Protein AF-A0A6C1NMK2-F1 (afdb_monomer)

Radius of gyration: 29.98 Å; Cα contacts (8 Å, |Δi|>4): 115; chains: 1; bounding box: 72×44×102 Å

Secondary structure (DSSP, 8-state):
---------HHHHHHHHTS------PPPPPPPPPP------SS-HHHHHHHHHHHHHHHHHHHHHHHHHHHT-HHHHHHHHHHHHHHHTTSTTHHHHHHHHHHHHHSTT-TT--HHHHHHHHHHHHHH-TTSHHHHHHHHHHHHHHHHHHHHHHHHHHHHHHHHHHHHHHHHHHHHHHTS------

Sequence (186 aa):
MRHFPAAPVLPLLVALLLSGCARTSSPPEAPTPAPTAAEQAEGEDGATRDAAVRSETEALLRQDALDFLDAGDLEAAAESWEAFLAFRGMEPGAEEALWWLAVLHILPDSPIQAPDEGQARLAALAERFPETMEGQQARLIILLMTELEESRRAAQDQAERLEELARTMEELRRIDLNRRPGGGRP

Mean predicted aligned error: 11.05 Å

Solvent-accessible surface area (backbone atoms only — not comparable to full-atom values): 10974 Å² total; per-residue (Å²): 136,83,85,74,81,80,73,84,62,68,69,62,60,63,58,62,72,71,72,72,83,79,80,82,80,78,80,88,78,82,86,78,91,75,80,92,79,88,87,86,87,89,77,63,76,59,65,54,50,55,51,51,54,49,54,52,52,52,52,48,35,52,49,54,18,50,53,24,52,75,72,64,38,61,64,62,16,44,54,28,33,50,51,40,38,70,71,64,40,90,45,95,74,32,57,61,40,42,46,52,46,16,49,51,13,54,38,82,92,38,95,67,50,36,52,69,58,12,50,51,36,28,51,51,35,28,69,77,38,52,88,42,71,57,12,46,50,27,48,52,51,53,50,53,52,51,52,50,51,52,51,49,52,54,51,50,55,50,51,53,51,51,51,51,51,52,52,53,52,51,52,51,50,51,51,56,59,68,67,56,69,76,77,76,79,128

pLDDT: mean 85.61, std 17.77, range [43.38, 98.56]

Nearest PDB structures (foldseek):
  2yhc-assembly1_A  TM=7.822E-01  e=2.115E-01  Escherichia coli BL21(DE3)
  8dti-assembly1_B  TM=5.746E-01  e=2.658E-01  Arabidopsis thaliana
  8c6j-assembly1_S  TM=3.997E-01  e=8.342E-01  Homo sapiens
  8amz-assembly1_P  TM=4.092E-01  e=7.878E-01  Spinacia oleracea
  9hcj-assembly1_P0  TM=5.336E-01  e=8.214E+00  Dictyostelium discoideum

Structure (mmCIF, N/CA/C/O backbone):
data_AF-A0A6C1NMK2-F1
#
_entry.id   AF-A0A6C1NMK2-F1
#
loop_
_atom_site.group_PDB
_atom_site.id
_atom_site.type_symbol
_atom_site.label_atom_id
_atom_site.label_alt_id
_atom_site.label_comp_id
_atom_site.label_asym_id
_atom_site.label_entity_id
_atom_site.label_seq_id
_atom_site.pdbx_PDB_ins_code
_atom_site.Cartn_x
_atom_site.Cartn_y
_atom_site.Cartn_z
_atom_site.occupancy
_atom_site.B_iso_or_equiv
_atom_site.auth_seq_id
_atom_site.auth_comp_id
_atom_site.auth_asym_id
_atom_site.auth_atom_id
_atom_site.pdbx_PDB_model_num
ATOM 1 N N . MET A 1 1 ? -25.296 -14.897 16.816 1.00 43.38 1 MET A N 1
ATOM 2 C CA . MET A 1 1 ? -24.505 -14.477 15.642 1.00 43.38 1 MET A CA 1
ATOM 3 C C . MET A 1 1 ? -25.385 -13.584 14.785 1.00 43.38 1 MET A C 1
ATOM 5 O O . MET A 1 1 ? -26.338 -14.073 14.197 1.00 43.38 1 MET A O 1
ATOM 9 N N . ARG A 1 2 ? -25.176 -12.264 14.843 1.00 47.38 2 ARG A N 1
ATOM 10 C CA . ARG A 1 2 ? -25.923 -11.295 14.031 1.00 47.38 2 ARG A CA 1
ATOM 11 C C . ARG A 1 2 ? -25.102 -11.040 12.769 1.00 47.38 2 ARG A C 1
ATOM 13 O O . ARG A 1 2 ? -24.023 -10.469 12.868 1.00 47.38 2 ARG A O 1
ATOM 20 N N . HIS A 1 3 ? -25.582 -11.512 11.621 1.00 46.78 3 HIS A N 1
ATOM 21 C CA . HIS A 1 3 ? -25.036 -11.125 10.325 1.00 46.78 3 HIS A CA 1
ATOM 22 C C . HIS A 1 3 ? -25.383 -9.657 10.080 1.00 46.78 3 HIS A C 1
ATOM 24 O O . HIS A 1 3 ? -26.552 -9.317 9.909 1.00 46.78 3 HIS A O 1
ATOM 30 N N . PHE A 1 4 ? -24.375 -8.789 10.101 1.00 46.97 4 PHE A N 1
ATOM 31 C CA . PHE A 1 4 ? -24.506 -7.454 9.536 1.00 46.97 4 PHE A CA 1
ATOM 32 C C . PHE A 1 4 ? -24.410 -7.584 8.012 1.00 46.97 4 PHE A C 1
ATOM 34 O O . PHE A 1 4 ? -23.428 -8.150 7.528 1.00 46.97 4 PHE A O 1
ATOM 41 N N . PRO A 1 5 ? -25.410 -7.121 7.243 1.00 58.09 5 PRO A N 1
ATOM 42 C CA . PRO A 1 5 ? -25.284 -7.063 5.797 1.00 58.09 5 PRO A CA 1
ATOM 43 C C . PRO A 1 5 ? -24.184 -6.052 5.459 1.00 58.09 5 PRO A C 1
ATOM 45 O O . PRO A 1 5 ? -24.296 -4.873 5.795 1.00 58.09 5 PRO A O 1
ATOM 48 N N . ALA A 1 6 ? -23.107 -6.529 4.834 1.00 50.31 6 ALA A N 1
ATOM 49 C CA . ALA A 1 6 ? -22.071 -5.679 4.270 1.00 50.31 6 ALA A CA 1
ATOM 50 C C . ALA A 1 6 ? -22.730 -4.740 3.252 1.00 50.31 6 ALA A C 1
ATOM 52 O O . ALA A 1 6 ? -23.255 -5.179 2.228 1.00 50.31 6 ALA A O 1
ATOM 53 N N . ALA A 1 7 ? -22.779 -3.450 3.577 1.00 51.41 7 ALA A N 1
ATOM 54 C CA . ALA A 1 7 ? -23.303 -2.440 2.676 1.00 51.41 7 ALA A CA 1
ATOM 55 C C . ALA A 1 7 ? -22.421 -2.382 1.411 1.00 51.41 7 ALA A C 1
ATOM 57 O O . ALA A 1 7 ? -21.192 -2.390 1.532 1.00 51.41 7 ALA A O 1
ATOM 58 N N . PRO A 1 8 ? -23.005 -2.300 0.203 1.00 51.72 8 PRO A N 1
ATOM 59 C CA . PRO A 1 8 ? -22.262 -2.211 -1.049 1.00 51.72 8 PRO A CA 1
ATOM 60 C C . PRO A 1 8 ? -21.713 -0.787 -1.230 1.00 51.72 8 PRO A C 1
ATOM 62 O O . PRO A 1 8 ? -22.184 -0.027 -2.069 1.00 51.72 8 PRO A O 1
ATOM 65 N N . VAL A 1 9 ? -20.733 -0.399 -0.413 1.00 54.75 9 VAL A N 1
ATOM 66 C CA . VAL A 1 9 ? -20.031 0.892 -0.547 1.00 54.75 9 VAL A CA 1
ATOM 67 C C . VAL A 1 9 ? -18.938 0.804 -1.624 1.00 54.75 9 VAL A C 1
ATOM 69 O O . VAL A 1 9 ? -18.635 1.787 -2.293 1.00 54.75 9 VAL A O 1
ATOM 72 N N . LEU A 1 10 ? -18.416 -0.400 -1.873 1.00 51.75 10 LEU A N 1
ATOM 73 C CA . LEU A 1 10 ? -17.308 -0.647 -2.798 1.00 51.75 10 LEU A CA 1
ATOM 74 C C . LEU A 1 10 ? -17.571 -0.307 -4.288 1.00 51.75 10 LEU A C 1
ATOM 76 O O . LEU A 1 10 ? -16.678 0.266 -4.910 1.00 51.75 10 LEU A O 1
ATOM 80 N N . PRO A 1 11 ? -18.749 -0.575 -4.897 1.00 59.78 11 PRO A N 1
ATOM 81 C CA . PRO A 1 11 ? -18.938 -0.311 -6.328 1.00 59.78 11 PRO A CA 1
ATOM 82 C C . PRO A 1 11 ? -19.081 1.182 -6.673 1.00 59.78 11 PRO A C 1
ATOM 84 O O . PRO A 1 11 ? -18.881 1.558 -7.826 1.00 59.78 11 PRO A O 1
ATOM 87 N N . LEU A 1 12 ? -19.396 2.050 -5.702 1.00 57.75 12 LEU A N 1
ATOM 88 C CA . LEU A 1 12 ? -19.574 3.487 -5.956 1.00 57.75 12 LEU A CA 1
ATOM 89 C C . LEU A 1 12 ? -18.230 4.218 -6.138 1.00 57.75 12 LEU A C 1
ATOM 91 O O . LEU A 1 12 ? -18.141 5.178 -6.901 1.00 57.75 12 LEU A O 1
ATOM 95 N N . LEU A 1 13 ? -17.180 3.740 -5.465 1.00 59.69 13 LEU A N 1
ATOM 96 C CA . LEU A 1 13 ? -15.844 4.341 -5.492 1.00 59.69 13 LEU A CA 1
ATOM 97 C C . LEU A 1 13 ? -15.115 4.041 -6.816 1.00 59.69 13 LEU A C 1
ATOM 99 O O . LEU A 1 13 ? -14.452 4.916 -7.368 1.00 59.69 13 LEU A O 1
ATOM 103 N N . VAL A 1 14 ? -15.341 2.852 -7.388 1.00 64.69 14 VAL A N 1
ATOM 104 C CA . VAL A 1 14 ? -14.816 2.456 -8.710 1.00 64.69 14 VAL A CA 1
ATOM 105 C C . VAL A 1 14 ? -15.440 3.287 -9.843 1.00 64.69 14 VAL A C 1
ATOM 107 O O . VAL A 1 14 ? -14.754 3.645 -10.797 1.00 64.69 14 VAL A O 1
ATOM 110 N N . ALA A 1 15 ? -16.718 3.664 -9.731 1.00 60.59 15 ALA A N 1
ATOM 111 C CA . ALA A 1 15 ? -17.403 4.453 -10.760 1.00 60.59 15 ALA A CA 1
ATOM 112 C C . ALA A 1 15 ? -16.939 5.924 -10.824 1.00 60.59 15 ALA A C 1
ATOM 114 O O . ALA A 1 15 ? -16.951 6.525 -11.898 1.00 60.59 15 ALA A O 1
ATOM 115 N N . LEU A 1 16 ? -16.503 6.506 -9.701 1.00 58.41 16 LEU A N 1
ATOM 116 C CA . LEU A 1 16 ? -16.053 7.904 -9.639 1.00 58.41 16 LEU A CA 1
ATOM 117 C C . LEU A 1 16 ? -14.654 8.117 -10.239 1.00 58.41 16 LEU A C 1
ATOM 119 O O . LEU A 1 16 ? -14.399 9.176 -10.809 1.00 58.41 16 LEU A O 1
ATOM 123 N N . LEU A 1 17 ? -13.781 7.107 -10.190 1.00 59.03 17 LEU A N 1
ATOM 124 C CA . LEU A 1 17 ? -12.424 7.190 -10.747 1.00 59.03 17 LEU A CA 1
ATOM 125 C C . LEU A 1 17 ? -12.392 7.144 -12.286 1.00 59.03 17 LEU A C 1
ATOM 127 O O . LEU A 1 17 ? -11.445 7.634 -12.893 1.00 59.03 17 LEU A O 1
ATOM 131 N N . LEU A 1 18 ? -13.443 6.632 -12.936 1.00 57.59 18 LEU A N 1
ATOM 132 C CA . LEU A 1 18 ? -13.505 6.495 -14.400 1.00 57.59 18 LEU A CA 1
ATOM 133 C C . LEU A 1 18 ? -14.095 7.720 -15.128 1.00 57.59 18 LEU A C 1
ATOM 135 O O . LEU A 1 18 ? -14.023 7.795 -16.352 1.00 57.59 18 LEU A O 1
ATOM 139 N N . SER A 1 19 ? -14.667 8.698 -14.415 1.00 59.41 19 SER A N 1
ATOM 140 C CA . SER A 1 19 ? -15.424 9.804 -15.036 1.00 59.41 19 SER A CA 1
ATOM 141 C C . SER A 1 19 ? -14.607 11.085 -15.311 1.00 59.41 19 SER A C 1
ATOM 143 O O . SER A 1 19 ? -15.182 12.097 -15.717 1.00 59.41 19 SER A O 1
ATOM 145 N N . GLY A 1 20 ? -13.288 11.081 -15.092 1.00 46.81 20 GLY A N 1
ATOM 146 C CA . GLY A 1 20 ? -12.467 12.301 -15.010 1.00 46.81 20 GLY A CA 1
ATOM 147 C C . GLY A 1 20 ? -11.695 12.753 -16.260 1.00 46.81 20 GLY A C 1
ATOM 148 O O . GLY A 1 20 ? -10.934 13.710 -16.164 1.00 46.81 20 GLY A O 1
ATOM 149 N N . CYS A 1 21 ? -11.837 12.122 -17.430 1.00 51.62 21 CYS A N 1
ATOM 150 C CA . CYS A 1 21 ? -11.026 12.465 -18.613 1.00 51.62 21 CYS A CA 1
ATOM 151 C C . CYS A 1 21 ? -11.713 13.461 -19.568 1.00 51.62 21 CYS A C 1
ATOM 153 O O . CYS A 1 21 ? -11.963 13.150 -20.732 1.00 51.62 21 CYS A O 1
ATOM 155 N N . ALA A 1 22 ? -11.978 14.689 -19.115 1.00 47.78 22 ALA A N 1
ATOM 156 C CA . ALA A 1 22 ? -12.266 15.806 -20.020 1.00 47.78 22 ALA A CA 1
ATOM 157 C C . ALA A 1 22 ? -10.942 16.460 -20.461 1.00 47.78 22 ALA A C 1
ATOM 159 O O . ALA A 1 22 ? -10.455 17.407 -19.850 1.00 47.78 22 ALA A O 1
ATOM 160 N N . ARG A 1 23 ? -10.333 15.904 -21.516 1.00 53.66 23 ARG A N 1
ATOM 161 C CA . ARG A 1 23 ? -9.114 16.416 -22.167 1.00 53.66 23 ARG A CA 1
ATOM 162 C C . ARG A 1 23 ? -9.365 17.826 -22.719 1.00 53.66 23 ARG A C 1
ATOM 164 O O . ARG A 1 23 ? -10.134 17.992 -23.664 1.00 53.66 23 ARG A O 1
ATOM 171 N N . THR A 1 24 ? -8.689 18.832 -22.173 1.00 49.78 24 THR A N 1
ATOM 172 C CA . THR A 1 24 ? -8.574 20.159 -22.786 1.00 49.78 24 THR A CA 1
ATOM 173 C C . THR A 1 24 ? -7.552 20.083 -23.923 1.00 49.78 24 THR A C 1
ATOM 175 O O . THR A 1 24 ? -6.351 19.944 -23.711 1.00 49.78 24 THR A O 1
ATOM 178 N N . SER A 1 25 ? -8.030 20.105 -25.166 1.00 51.44 25 SER A N 1
ATOM 179 C CA . SER A 1 25 ? -7.181 20.181 -26.356 1.00 51.44 25 SER A CA 1
ATOM 180 C C . SER A 1 25 ? -6.618 21.598 -26.505 1.00 51.44 25 SER A C 1
ATOM 182 O O . SER A 1 25 ? -7.375 22.524 -26.803 1.00 51.44 25 SER A O 1
ATOM 184 N N . SER A 1 26 ? -5.3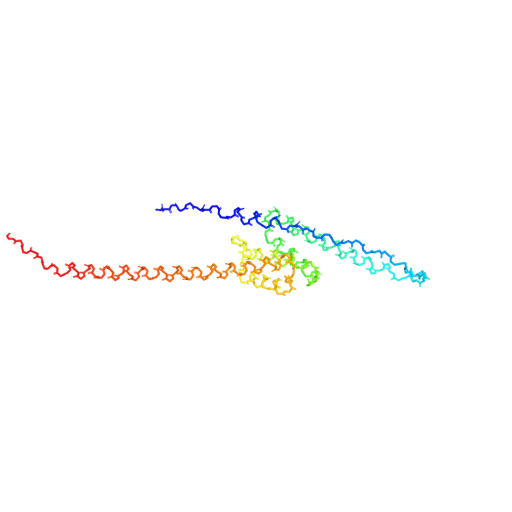08 21.775 -26.325 1.00 58.78 26 SER A N 1
ATOM 185 C CA . SER A 1 26 ? -4.625 23.001 -26.758 1.00 58.78 26 SER A CA 1
ATOM 186 C C . SER A 1 26 ? -4.581 23.085 -28.292 1.00 58.78 26 SER A C 1
ATOM 188 O O . SER A 1 26 ? -4.423 22.056 -28.955 1.00 58.78 26 SER A O 1
ATOM 190 N N . PRO A 1 27 ? -4.731 24.290 -28.870 1.00 67.94 27 PRO A N 1
ATOM 191 C CA . PRO A 1 27 ? -4.685 24.504 -30.312 1.00 67.94 27 PRO A CA 1
ATOM 192 C C . PRO A 1 27 ? -3.262 24.319 -30.877 1.00 67.94 27 PRO A C 1
ATOM 194 O O . PRO A 1 27 ? -2.286 24.563 -30.168 1.00 67.94 27 PRO A O 1
ATOM 197 N N . PRO A 1 28 ? -3.133 23.912 -32.154 1.00 69.06 28 PRO A N 1
ATOM 198 C CA . PRO A 1 28 ? -1.844 23.686 -32.798 1.00 69.06 28 PRO A CA 1
ATOM 199 C C . PRO A 1 28 ? -1.136 25.015 -33.097 1.00 69.06 28 PRO A C 1
ATOM 201 O O . PRO A 1 28 ? -1.655 25.861 -33.827 1.00 69.06 28 PRO A O 1
ATOM 204 N N . GLU A 1 29 ? 0.059 25.185 -32.538 1.00 68.12 29 GLU A N 1
ATOM 205 C CA . GLU A 1 29 ? 0.976 26.281 -32.849 1.00 68.12 29 GLU A CA 1
ATOM 206 C C . GLU A 1 29 ? 1.628 26.037 -34.222 1.00 68.12 29 GLU A C 1
ATOM 208 O O . GLU A 1 29 ? 2.027 24.919 -34.556 1.00 68.12 29 GLU A O 1
ATOM 213 N N . ALA A 1 30 ? 1.653 27.071 -35.063 1.00 72.81 30 ALA A N 1
ATOM 214 C CA . ALA A 1 30 ? 2.086 26.976 -36.453 1.00 72.81 30 ALA A CA 1
ATOM 215 C C . ALA A 1 30 ? 3.600 26.689 -36.574 1.00 72.81 30 ALA A C 1
ATOM 217 O O . ALA A 1 30 ? 4.392 27.237 -35.804 1.00 72.81 30 ALA A O 1
ATOM 218 N N . PRO A 1 31 ? 4.034 25.887 -37.565 1.00 69.62 31 PRO A N 1
ATOM 219 C CA . PRO A 1 31 ? 5.440 25.544 -37.735 1.00 69.62 31 PRO A CA 1
ATOM 220 C C . PRO A 1 31 ? 6.248 26.726 -38.290 1.00 69.62 31 PRO A C 1
ATOM 222 O O . PRO A 1 31 ? 6.002 27.211 -39.396 1.00 69.62 31 PRO A O 1
ATOM 225 N N . THR A 1 32 ? 7.260 27.148 -37.533 1.00 73.50 32 THR A N 1
ATOM 226 C CA . THR A 1 32 ? 8.331 28.031 -38.014 1.00 73.50 32 THR A CA 1
ATOM 227 C C . THR A 1 32 ? 9.333 27.196 -38.827 1.00 73.50 32 THR A C 1
ATOM 229 O O . THR A 1 32 ? 9.838 26.203 -38.300 1.00 73.50 32 THR A O 1
ATOM 232 N N . PRO A 1 33 ? 9.654 27.545 -40.087 1.00 65.00 33 PRO A N 1
ATOM 233 C CA . PRO A 1 33 ? 10.654 26.819 -40.864 1.00 65.00 33 PRO A CA 1
ATOM 234 C C . PRO A 1 33 ? 12.064 27.112 -40.329 1.00 65.00 33 PRO A C 1
ATOM 236 O O . PRO A 1 33 ? 12.514 28.258 -40.332 1.00 65.00 33 PRO A O 1
ATOM 239 N N . ALA A 1 34 ? 12.754 26.066 -39.872 1.00 64.19 34 ALA A N 1
ATOM 240 C CA . ALA A 1 34 ? 14.150 26.110 -39.450 1.00 64.19 34 ALA A CA 1
ATOM 241 C C . ALA A 1 34 ? 15.090 25.654 -40.591 1.00 64.19 34 ALA A C 1
ATOM 243 O O . ALA A 1 34 ? 14.679 24.882 -41.461 1.00 64.19 34 ALA A O 1
ATOM 244 N N . PRO A 1 35 ? 16.334 26.168 -40.613 1.00 56.69 35 PRO A N 1
ATOM 245 C CA . PRO A 1 35 ? 17.249 26.096 -41.746 1.00 56.69 35 PRO A CA 1
ATOM 246 C C . PRO A 1 35 ? 17.861 24.709 -41.965 1.00 56.69 35 PRO A C 1
ATOM 248 O O . PRO A 1 35 ? 18.141 23.960 -41.033 1.00 56.69 35 PRO A O 1
ATOM 251 N N . THR A 1 36 ? 18.127 24.428 -43.238 1.00 60.44 36 THR A 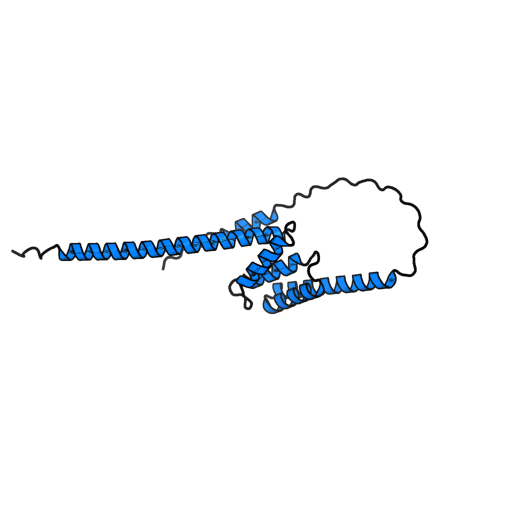N 1
ATOM 252 C CA . THR A 1 36 ? 18.864 23.281 -43.766 1.00 60.44 36 THR A CA 1
ATOM 253 C C . THR A 1 36 ? 20.256 23.175 -43.135 1.00 60.44 36 THR A C 1
ATOM 255 O O . THR A 1 36 ? 21.170 23.903 -43.515 1.00 60.44 36 THR A O 1
ATOM 258 N N . ALA A 1 37 ? 20.420 22.244 -42.197 1.00 54.59 37 ALA A N 1
ATOM 259 C CA . ALA A 1 37 ? 21.711 21.776 -41.703 1.00 54.59 37 ALA A CA 1
ATOM 260 C C . ALA A 1 37 ? 21.906 20.328 -42.171 1.00 54.59 37 ALA A C 1
ATOM 262 O O . ALA A 1 37 ? 21.617 19.370 -41.462 1.00 54.59 37 ALA A O 1
ATOM 263 N N . ALA A 1 38 ? 22.341 20.176 -43.419 1.00 61.94 38 ALA A N 1
ATOM 264 C CA . ALA A 1 38 ? 22.959 18.945 -43.880 1.00 61.94 38 ALA A CA 1
ATOM 265 C C . ALA A 1 38 ? 24.434 19.042 -43.49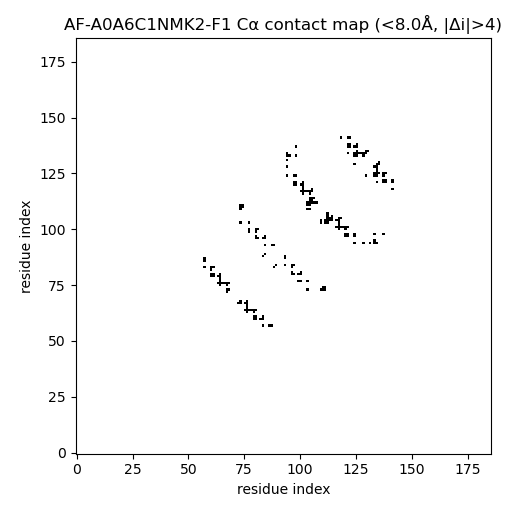4 1.00 61.94 38 ALA A C 1
ATOM 267 O O . ALA A 1 38 ? 25.074 19.906 -44.074 1.00 61.94 38 ALA A O 1
ATOM 268 N N . GLU A 1 39 ? 24.907 18.266 -42.504 1.00 56.94 39 GLU A N 1
ATOM 269 C CA . GLU A 1 39 ? 26.267 17.669 -42.418 1.00 56.94 39 GLU A CA 1
ATOM 270 C C . GLU A 1 39 ? 26.560 17.031 -41.033 1.00 56.94 39 GLU A C 1
ATOM 272 O O . GLU A 1 39 ? 27.561 17.355 -40.407 1.00 56.94 39 GLU A O 1
ATOM 277 N N . GLN A 1 40 ? 25.714 16.134 -40.503 1.00 55.81 40 GLN A N 1
ATOM 278 C CA . GLN A 1 40 ? 26.081 15.263 -39.364 1.00 55.81 40 GLN A CA 1
ATOM 279 C C . GLN A 1 40 ? 25.327 13.927 -39.480 1.00 55.81 40 GLN A C 1
ATOM 281 O O . GLN A 1 40 ? 24.201 13.832 -39.018 1.00 55.81 40 GLN A O 1
ATOM 286 N N . ALA A 1 41 ? 25.895 12.920 -40.159 1.00 58.56 41 ALA A N 1
ATOM 287 C CA . ALA A 1 41 ? 25.179 11.670 -40.472 1.00 58.56 41 ALA A CA 1
ATOM 288 C C . ALA A 1 41 ? 25.978 10.367 -40.254 1.00 58.56 41 ALA A C 1
ATOM 290 O O . ALA A 1 41 ? 25.578 9.331 -40.767 1.00 58.56 41 ALA A O 1
ATOM 291 N N . GLU A 1 42 ? 27.084 10.362 -39.501 1.00 57.69 42 GLU A N 1
ATOM 292 C CA . GLU A 1 42 ? 27.907 9.137 -39.359 1.00 57.69 42 GLU A CA 1
ATOM 293 C C . GLU A 1 42 ? 28.168 8.686 -37.905 1.00 57.69 42 GLU A C 1
ATOM 295 O O . GLU A 1 42 ? 29.035 7.853 -37.663 1.00 57.69 42 GLU A O 1
ATOM 300 N N . GLY A 1 43 ? 27.395 9.174 -36.921 1.00 57.47 43 GLY A N 1
ATOM 301 C CA . GLY A 1 43 ? 27.555 8.801 -35.499 1.00 57.47 43 GLY A CA 1
ATOM 302 C C . GLY A 1 43 ? 26.309 8.282 -34.761 1.00 57.47 43 GLY A C 1
ATOM 303 O O . GLY A 1 43 ? 26.422 7.925 -33.591 1.00 57.47 43 GLY A O 1
ATOM 304 N N . GLU A 1 44 ? 25.132 8.236 -35.394 1.00 57.91 44 GLU A N 1
ATOM 305 C CA . GLU A 1 44 ? 23.834 8.027 -34.710 1.00 57.91 44 GLU A CA 1
ATOM 306 C C . GLU A 1 44 ? 23.343 6.566 -34.609 1.00 57.91 44 GLU A C 1
ATOM 308 O O . GLU A 1 44 ? 22.380 6.295 -33.889 1.00 57.91 44 GLU A O 1
ATOM 313 N N . ASP A 1 45 ? 24.003 5.599 -35.253 1.00 67.94 45 ASP A N 1
ATOM 314 C CA . ASP A 1 45 ? 23.492 4.215 -35.357 1.00 67.94 45 ASP A CA 1
ATOM 315 C C . ASP A 1 45 ? 23.629 3.379 -34.063 1.00 67.94 45 ASP A C 1
ATOM 317 O O . ASP A 1 45 ? 22.934 2.380 -33.878 1.00 67.94 45 ASP A O 1
ATOM 321 N N . GLY A 1 46 ? 24.518 3.767 -33.141 1.00 74.88 46 GLY A N 1
ATOM 322 C CA . GLY A 1 46 ? 24.739 3.032 -31.886 1.00 74.88 46 GLY A CA 1
ATOM 323 C C . GLY A 1 46 ? 23.731 3.379 -30.787 1.00 74.88 46 GLY A C 1
ATOM 324 O O . GLY A 1 46 ? 23.083 2.502 -30.221 1.00 74.88 46 GLY A O 1
ATOM 325 N N . ALA A 1 47 ? 23.558 4.674 -30.508 1.00 81.75 47 ALA A N 1
ATOM 326 C CA . ALA A 1 47 ? 22.716 5.147 -29.406 1.00 81.75 47 ALA A CA 1
ATOM 327 C C . ALA A 1 47 ? 21.221 4.862 -29.633 1.00 81.75 47 ALA A C 1
ATOM 329 O O . ALA A 1 47 ? 20.486 4.565 -28.691 1.00 81.75 47 ALA A O 1
ATOM 330 N N . THR A 1 48 ? 20.776 4.923 -30.889 1.00 83.94 48 THR A N 1
ATOM 331 C CA . THR A 1 48 ? 19.396 4.610 -31.281 1.00 83.94 48 THR A CA 1
ATOM 332 C C . THR A 1 48 ? 19.081 3.127 -31.106 1.00 83.94 48 THR A C 1
ATOM 334 O O . THR A 1 48 ? 18.014 2.781 -30.596 1.00 83.94 48 THR A O 1
ATOM 337 N N . ARG A 1 49 ? 20.028 2.243 -31.441 1.00 85.75 49 ARG A N 1
ATOM 338 C CA . ARG A 1 49 ? 19.891 0.799 -31.231 1.00 85.75 49 ARG A CA 1
ATOM 339 C C . ARG A 1 49 ? 19.828 0.435 -29.747 1.00 85.75 49 ARG A C 1
ATOM 341 O O . ARG A 1 49 ? 18.961 -0.346 -29.364 1.00 85.75 49 ARG A O 1
ATOM 348 N N . ASP A 1 50 ? 20.685 1.022 -28.916 1.00 88.50 50 ASP A N 1
ATOM 349 C CA . ASP A 1 50 ? 20.686 0.758 -27.471 1.00 88.50 50 ASP A CA 1
ATOM 350 C C . ASP A 1 50 ? 19.394 1.245 -26.797 1.00 88.50 50 ASP A C 1
ATOM 352 O O . ASP A 1 50 ? 18.845 0.565 -25.928 1.00 88.50 50 ASP A O 1
ATOM 356 N N . ALA A 1 51 ? 18.864 2.397 -27.224 1.00 88.88 51 ALA A N 1
ATOM 357 C CA . ALA A 1 51 ? 17.578 2.900 -26.748 1.00 88.88 51 ALA A CA 1
ATOM 358 C C . ALA A 1 51 ? 16.406 1.994 -27.165 1.00 88.88 51 ALA A C 1
ATOM 360 O O . ALA A 1 51 ? 15.510 1.749 -26.357 1.00 88.88 51 ALA A O 1
ATOM 361 N N . ALA A 1 52 ? 16.428 1.459 -28.391 1.00 91.06 52 ALA A N 1
ATOM 362 C CA . ALA A 1 52 ? 15.407 0.528 -28.869 1.00 91.06 52 ALA A CA 1
ATOM 363 C C . ALA A 1 52 ? 15.411 -0.783 -28.067 1.00 91.06 52 ALA A C 1
ATOM 365 O O . ALA A 1 52 ? 14.360 -1.210 -27.594 1.00 91.06 52 ALA A O 1
ATOM 366 N N . VAL A 1 53 ? 16.592 -1.368 -27.836 1.00 93.25 53 VAL A N 1
ATOM 367 C CA . VAL A 1 53 ? 16.734 -2.588 -27.021 1.00 93.25 53 VAL A CA 1
ATOM 368 C C . VAL A 1 53 ? 16.270 -2.344 -25.583 1.00 93.25 53 VAL A C 1
ATOM 370 O O . VAL A 1 53 ? 15.583 -3.189 -25.007 1.00 93.25 53 VAL A O 1
ATOM 373 N N . ARG A 1 54 ? 16.592 -1.178 -25.002 1.00 92.19 54 ARG A N 1
ATOM 374 C CA . ARG A 1 54 ? 16.110 -0.800 -23.666 1.00 92.19 54 ARG A CA 1
ATOM 375 C C . ARG A 1 54 ? 14.584 -0.718 -23.625 1.00 92.19 54 ARG A C 1
ATOM 377 O O . ARG A 1 54 ? 13.977 -1.337 -22.759 1.00 92.19 54 ARG A O 1
ATOM 384 N N . SER A 1 55 ? 13.973 -0.021 -24.583 1.00 92.69 55 SER A N 1
ATOM 385 C CA . SER A 1 55 ? 12.515 0.120 -24.663 1.00 92.69 55 SER A CA 1
ATOM 386 C C . SER A 1 55 ? 11.800 -1.221 -24.854 1.00 92.69 55 SER A C 1
ATOM 388 O O . SER A 1 55 ? 10.729 -1.417 -24.286 1.00 92.69 55 SER A O 1
ATOM 390 N N . GLU A 1 56 ? 12.365 -2.133 -25.648 1.00 95.81 56 GLU A N 1
ATOM 391 C CA . GLU A 1 56 ? 11.815 -3.479 -25.846 1.00 95.81 56 GLU A CA 1
ATOM 392 C C . GLU A 1 56 ? 11.918 -4.315 -24.563 1.00 95.81 56 GLU A C 1
ATOM 394 O O . GLU A 1 56 ? 10.951 -4.961 -24.165 1.00 95.81 56 GLU A O 1
ATOM 399 N N . THR A 1 57 ? 13.057 -4.233 -23.868 1.00 95.62 57 THR A N 1
ATOM 400 C CA . THR A 1 57 ? 13.274 -4.935 -22.593 1.00 95.62 57 THR A CA 1
ATOM 401 C C . THR A 1 57 ? 12.325 -4.429 -21.502 1.00 95.62 57 THR A C 1
ATOM 403 O O . THR A 1 57 ? 11.740 -5.230 -20.778 1.00 95.62 57 THR A O 1
ATOM 406 N N . GLU A 1 58 ? 12.117 -3.111 -21.403 1.00 95.50 58 GLU A N 1
ATOM 407 C CA . GLU A 1 58 ? 11.140 -2.518 -20.476 1.00 95.50 58 GLU A CA 1
ATOM 408 C C . GLU A 1 58 ? 9.718 -2.996 -20.761 1.00 95.50 58 GLU A C 1
ATOM 410 O O . GLU A 1 58 ? 8.985 -3.336 -19.833 1.00 95.50 58 GLU A O 1
ATOM 415 N N . ALA A 1 59 ? 9.325 -3.021 -22.038 1.00 95.81 59 ALA A N 1
ATOM 416 C CA . ALA A 1 59 ? 8.000 -3.471 -22.440 1.00 95.81 59 ALA A CA 1
ATOM 417 C C . ALA A 1 59 ? 7.776 -4.948 -22.090 1.00 95.81 59 ALA A C 1
ATOM 419 O O . ALA A 1 59 ? 6.697 -5.292 -21.615 1.00 95.81 59 ALA A O 1
ATOM 420 N N . LEU A 1 60 ? 8.797 -5.792 -22.273 1.00 97.25 60 LEU A N 1
ATOM 421 C CA . LEU A 1 60 ? 8.733 -7.210 -21.930 1.00 97.25 60 LEU A CA 1
ATOM 422 C C . LEU A 1 60 ? 8.577 -7.425 -20.420 1.00 97.25 60 LEU A C 1
ATOM 424 O O . LEU A 1 60 ? 7.632 -8.082 -20.007 1.00 97.25 60 LEU A O 1
ATOM 428 N N . LEU A 1 61 ? 9.432 -6.809 -19.594 1.00 97.00 61 LEU A N 1
ATOM 429 C CA . LEU A 1 61 ? 9.351 -6.936 -18.129 1.00 97.00 61 LEU A CA 1
ATOM 430 C C . LEU A 1 61 ? 7.998 -6.461 -17.586 1.00 97.00 61 LEU A C 1
ATOM 432 O O . LEU A 1 61 ? 7.401 -7.093 -16.714 1.00 97.00 61 LEU A O 1
ATOM 436 N N . ARG A 1 62 ? 7.492 -5.350 -18.133 1.00 97.19 62 ARG A N 1
ATOM 437 C CA . ARG A 1 62 ? 6.162 -4.846 -17.794 1.00 97.19 62 ARG A CA 1
ATOM 438 C C . ARG A 1 62 ? 5.070 -5.843 -18.180 1.00 97.19 62 ARG A C 1
ATOM 440 O O . ARG A 1 62 ? 4.168 -6.073 -17.382 1.00 97.19 62 ARG A O 1
ATOM 447 N N . GLN A 1 63 ? 5.133 -6.407 -19.386 1.00 98.00 63 GLN A N 1
ATOM 448 C CA . GLN A 1 63 ? 4.148 -7.383 -19.852 1.00 98.00 63 GLN A CA 1
ATOM 449 C C . GLN A 1 63 ? 4.166 -8.645 -18.986 1.00 98.00 63 GLN A C 1
ATOM 451 O O . GLN A 1 63 ? 3.107 -9.061 -18.531 1.00 98.00 63 GLN A O 1
ATOM 456 N N . ASP A 1 64 ? 5.347 -9.184 -18.679 1.00 98.12 64 ASP A N 1
ATOM 457 C CA . ASP A 1 64 ? 5.498 -10.361 -17.819 1.00 98.12 64 ASP A CA 1
ATOM 458 C C . ASP A 1 64 ? 4.872 -10.117 -16.436 1.00 98.12 64 ASP A C 1
ATOM 460 O O . ASP A 1 64 ? 4.143 -10.958 -15.913 1.00 98.12 64 ASP A O 1
ATOM 464 N N . ALA A 1 65 ? 5.096 -8.932 -15.854 1.00 98.00 65 ALA A N 1
ATOM 465 C CA . ALA A 1 65 ? 4.511 -8.572 -14.565 1.00 98.00 65 ALA A CA 1
ATOM 466 C C . ALA A 1 65 ? 2.972 -8.540 -14.605 1.00 98.00 65 ALA A C 1
ATOM 468 O O . ALA A 1 65 ? 2.318 -8.995 -13.666 1.00 98.00 65 ALA A O 1
ATOM 469 N N . LEU A 1 66 ? 2.391 -8.020 -15.691 1.00 97.94 66 LEU A N 1
ATOM 470 C CA . LEU A 1 66 ? 0.940 -8.001 -15.897 1.00 97.94 66 LEU A CA 1
ATOM 471 C C . LEU A 1 66 ? 0.379 -9.410 -16.121 1.00 97.94 66 LEU A C 1
ATOM 473 O O . LEU A 1 66 ? -0.645 -9.750 -15.534 1.00 97.94 66 LEU A O 1
ATOM 477 N N . ASP A 1 67 ? 1.074 -10.246 -16.889 1.00 98.38 67 ASP A N 1
ATOM 478 C CA . ASP A 1 67 ? 0.667 -11.630 -17.137 1.00 98.38 67 ASP A CA 1
ATOM 479 C C . ASP A 1 67 ? 0.642 -12.446 -15.828 1.00 98.38 67 ASP A C 1
ATOM 481 O O . ASP A 1 67 ? -0.281 -13.234 -15.600 1.00 98.38 67 ASP A O 1
ATOM 485 N N . PHE A 1 68 ? 1.601 -12.222 -14.918 1.00 98.44 68 PHE A N 1
ATOM 486 C CA . PHE A 1 68 ? 1.587 -12.838 -13.586 1.00 98.44 68 PHE A CA 1
ATOM 487 C C . PHE A 1 68 ? 0.445 -12.327 -12.700 1.00 98.44 68 PHE A C 1
ATOM 489 O O . PHE A 1 68 ? -0.186 -13.126 -12.001 1.00 98.44 68 PHE A O 1
ATOM 496 N N . LEU A 1 69 ? 0.126 -11.027 -12.757 1.00 97.56 69 LEU A N 1
ATOM 497 C CA . LEU A 1 69 ? -1.041 -10.476 -12.058 1.00 97.56 69 LEU A CA 1
ATOM 498 C C . LEU A 1 69 ? -2.344 -11.112 -12.557 1.00 97.56 69 LEU A C 1
ATOM 500 O O . LEU A 1 69 ? -3.178 -11.508 -11.741 1.00 97.56 69 LEU A O 1
ATOM 504 N N . ASP A 1 70 ? -2.493 -11.269 -13.872 1.00 97.88 70 ASP A N 1
ATOM 505 C CA . ASP A 1 70 ? -3.663 -11.901 -14.490 1.00 97.88 70 ASP A CA 1
ATOM 506 C C . ASP A 1 70 ? -3.774 -13.392 -14.128 1.00 97.88 70 ASP A C 1
ATOM 508 O O . ASP A 1 70 ? -4.878 -13.917 -13.949 1.00 97.88 70 ASP A O 1
ATOM 512 N N . ALA A 1 71 ? -2.638 -14.076 -13.962 1.00 98.00 71 ALA A N 1
ATOM 513 C CA . AL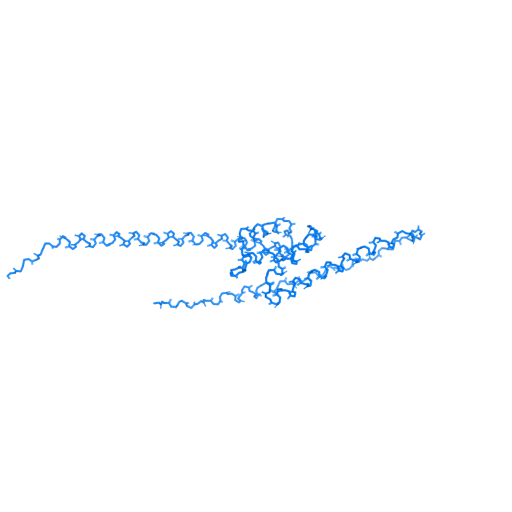A A 1 71 ? -2.578 -15.455 -13.481 1.00 98.00 71 ALA A CA 1
ATOM 514 C C . ALA A 1 71 ? -2.844 -15.594 -11.967 1.00 98.00 71 ALA A C 1
ATOM 516 O O . ALA A 1 71 ? -3.082 -16.707 -11.488 1.00 98.00 71 ALA A O 1
ATOM 517 N N . GLY A 1 72 ? -2.818 -14.489 -11.216 1.00 97.25 72 GLY A N 1
ATOM 518 C CA . GLY A 1 72 ? -2.914 -14.476 -9.756 1.00 97.25 72 GLY A CA 1
ATOM 519 C C . GLY A 1 72 ? -1.629 -14.907 -9.040 1.00 97.25 72 GLY A C 1
ATOM 520 O O . GLY A 1 72 ? -1.669 -15.168 -7.837 1.00 97.25 72 GLY A O 1
ATOM 521 N N . ASP A 1 73 ? -0.502 -14.983 -9.752 1.00 98.12 73 ASP A N 1
ATOM 522 C CA . ASP A 1 73 ? 0.810 -15.282 -9.175 1.00 98.12 73 ASP A CA 1
ATOM 523 C C . ASP A 1 73 ? 1.447 -13.990 -8.645 1.00 98.12 73 ASP A C 1
ATOM 525 O O . ASP A 1 73 ? 2.207 -13.296 -9.323 1.00 98.12 73 ASP A O 1
ATOM 529 N N . LEU A 1 74 ? 1.055 -13.622 -7.423 1.00 97.75 74 LEU A N 1
ATOM 530 C CA . LEU A 1 74 ? 1.431 -12.342 -6.818 1.00 97.75 74 LEU A CA 1
ATOM 531 C C . LEU A 1 74 ? 2.929 -12.252 -6.486 1.00 97.75 74 LEU A C 1
ATOM 533 O O . LEU A 1 74 ? 3.480 -11.152 -6.511 1.00 97.75 74 LEU A O 1
ATOM 537 N N . GLU A 1 75 ? 3.581 -13.383 -6.193 1.00 97.94 75 GLU A N 1
ATOM 538 C CA . GLU A 1 75 ? 5.029 -13.441 -5.942 1.00 97.94 75 GLU A CA 1
ATOM 539 C C . GLU A 1 75 ? 5.800 -13.142 -7.227 1.00 97.94 75 GLU A C 1
ATOM 541 O O . GLU A 1 75 ? 6.582 -12.190 -7.266 1.00 97.94 75 GLU A O 1
ATOM 546 N N . ALA A 1 76 ? 5.510 -13.880 -8.303 1.00 98.19 76 ALA A N 1
ATOM 547 C CA . ALA A 1 76 ? 6.171 -13.681 -9.590 1.00 98.19 76 ALA A CA 1
ATOM 548 C C . ALA A 1 76 ? 5.897 -12.283 -10.174 1.00 98.19 76 ALA A C 1
ATOM 550 O O . ALA A 1 76 ? 6.790 -11.648 -10.744 1.00 98.19 76 ALA A O 1
ATOM 551 N N . ALA A 1 77 ? 4.682 -11.757 -9.980 1.00 98.31 77 ALA A N 1
ATOM 552 C CA . ALA A 1 77 ? 4.349 -10.390 -10.363 1.00 98.31 77 ALA A CA 1
ATOM 553 C C . ALA A 1 77 ? 5.225 -9.360 -9.637 1.00 98.31 77 ALA A C 1
ATOM 555 O O . ALA A 1 77 ? 5.747 -8.440 -10.272 1.00 98.31 77 ALA A O 1
ATOM 556 N N . ALA A 1 78 ? 5.404 -9.502 -8.319 1.00 98.00 78 ALA A N 1
ATOM 557 C CA . ALA A 1 78 ? 6.258 -8.602 -7.554 1.00 98.00 78 ALA A CA 1
ATOM 558 C C . ALA A 1 78 ? 7.721 -8.696 -7.993 1.00 98.00 78 ALA A C 1
ATOM 560 O O . ALA A 1 78 ? 8.333 -7.659 -8.239 1.00 98.00 78 ALA A O 1
ATOM 561 N N . GLU A 1 79 ? 8.255 -9.906 -8.175 1.00 98.12 79 GLU A N 1
ATOM 562 C CA . GLU A 1 79 ? 9.622 -10.104 -8.673 1.00 98.12 79 GLU A CA 1
ATOM 563 C C . GLU A 1 79 ? 9.839 -9.412 -10.028 1.00 98.12 79 GLU A C 1
ATOM 565 O O . GLU A 1 79 ? 10.844 -8.722 -10.220 1.00 98.12 79 GLU A O 1
ATOM 570 N N . SER A 1 80 ? 8.876 -9.521 -10.950 1.00 98.00 80 SER A N 1
ATOM 571 C CA . SER A 1 80 ? 8.965 -8.863 -12.257 1.00 98.00 80 SER A CA 1
ATOM 572 C C . SER A 1 80 ? 8.908 -7.333 -12.151 1.00 98.00 80 SER A C 1
ATOM 574 O O . SER A 1 80 ? 9.694 -6.630 -12.793 1.00 98.00 80 SER A O 1
ATOM 576 N N . TRP A 1 81 ? 8.047 -6.782 -11.287 1.00 98.00 81 TRP A N 1
ATOM 577 C CA . TRP A 1 81 ? 8.009 -5.335 -11.043 1.00 98.00 81 TRP A CA 1
ATOM 578 C C . TRP A 1 81 ? 9.283 -4.809 -10.370 1.00 98.00 81 TRP A C 1
ATOM 580 O O . TRP A 1 81 ? 9.732 -3.700 -10.678 1.00 98.00 81 TRP A O 1
ATOM 590 N N . GLU A 1 82 ? 9.904 -5.587 -9.482 1.00 97.62 82 GLU A N 1
ATOM 591 C CA . GLU A 1 82 ? 11.204 -5.240 -8.906 1.00 97.62 82 GLU A CA 1
ATOM 592 C C . GLU A 1 82 ? 12.320 -5.295 -9.948 1.00 97.62 82 GLU A C 1
ATOM 594 O O . GLU A 1 82 ? 13.142 -4.377 -10.002 1.00 97.62 82 GLU A O 1
ATOM 599 N N . ALA A 1 83 ? 12.317 -6.301 -10.827 1.00 97.81 83 ALA A N 1
ATOM 600 C CA . ALA A 1 83 ? 13.242 -6.376 -11.955 1.00 97.81 83 ALA A CA 1
ATOM 601 C C . ALA A 1 83 ? 13.070 -5.181 -12.909 1.00 97.81 83 ALA A C 1
ATOM 603 O O . ALA A 1 83 ? 14.062 -4.585 -13.336 1.00 97.81 83 ALA A O 1
ATOM 604 N N . PHE A 1 84 ? 11.828 -4.771 -13.182 1.00 97.31 84 PHE A N 1
ATOM 605 C CA . PHE A 1 84 ? 11.521 -3.576 -13.968 1.00 97.31 84 PHE A CA 1
ATOM 606 C C . PHE A 1 84 ? 12.094 -2.304 -13.325 1.00 97.31 84 PHE A C 1
ATOM 608 O O . PHE A 1 84 ? 12.762 -1.519 -14.002 1.00 97.31 84 PHE A O 1
ATOM 615 N N . LEU A 1 85 ? 11.899 -2.112 -12.014 1.00 96.69 85 LEU A N 1
ATOM 616 C CA . LEU A 1 85 ? 12.472 -0.972 -11.288 1.00 96.69 85 LEU A CA 1
ATOM 617 C C . LEU A 1 85 ? 14.000 -1.022 -11.223 1.00 96.69 85 LEU A C 1
ATOM 619 O O . LEU A 1 85 ? 14.647 0.018 -11.322 1.00 96.69 85 LEU A O 1
ATOM 623 N N . ALA A 1 86 ? 14.592 -2.207 -11.078 1.00 96.94 86 ALA A N 1
ATOM 624 C CA . ALA A 1 86 ? 16.041 -2.374 -11.096 1.00 96.94 86 ALA A CA 1
ATOM 625 C C . ALA A 1 86 ? 16.635 -2.028 -12.472 1.00 96.94 86 ALA A C 1
ATOM 627 O O . ALA A 1 86 ? 17.719 -1.448 -12.542 1.00 96.94 86 ALA A O 1
ATOM 628 N N . PHE A 1 87 ? 15.919 -2.352 -13.554 1.00 96.06 87 PHE A N 1
ATOM 629 C CA . PHE A 1 87 ? 16.337 -2.069 -14.925 1.00 96.06 87 PHE A CA 1
ATOM 630 C C . PHE A 1 87 ? 16.185 -0.588 -15.302 1.00 96.06 87 PHE A C 1
ATOM 632 O O . PHE A 1 87 ? 17.129 0.020 -15.806 1.00 96.06 87 PHE A O 1
ATOM 639 N N . ARG A 1 88 ? 15.007 -0.003 -15.050 1.00 93.56 88 ARG A N 1
ATOM 640 C CA . ARG A 1 88 ? 14.667 1.383 -15.424 1.00 93.56 88 ARG A CA 1
ATOM 641 C C . ARG A 1 88 ? 15.209 2.416 -14.433 1.00 93.56 88 ARG A C 1
ATOM 643 O O . ARG A 1 88 ? 15.443 3.569 -14.784 1.00 93.56 88 ARG A O 1
ATOM 650 N N . GLY A 1 89 ? 15.383 2.025 -13.174 1.00 93.25 89 GLY A N 1
ATOM 651 C CA . GLY A 1 89 ? 15.630 2.949 -12.078 1.00 93.25 89 GLY A CA 1
ATOM 652 C C . GLY A 1 89 ? 14.388 3.774 -11.733 1.00 93.25 89 GLY A C 1
ATOM 653 O O . GLY A 1 89 ? 13.255 3.312 -11.814 1.00 93.25 89 GLY A O 1
ATOM 654 N N . MET A 1 90 ? 14.613 5.022 -11.326 1.00 92.06 90 MET A N 1
ATOM 655 C CA . MET A 1 90 ? 13.573 5.940 -10.838 1.00 92.06 90 MET A CA 1
ATOM 656 C C . MET A 1 90 ? 13.171 7.000 -11.877 1.00 92.06 90 MET A C 1
ATOM 658 O O . MET A 1 90 ? 12.831 8.129 -11.520 1.00 92.06 90 MET A O 1
ATOM 662 N N . GLU A 1 91 ? 13.289 6.664 -13.156 1.00 92.06 91 GLU A N 1
ATOM 663 C CA . GLU A 1 91 ? 12.904 7.528 -14.275 1.00 92.06 91 GLU A CA 1
ATOM 664 C C . GLU A 1 91 ? 11.374 7.555 -14.474 1.00 92.06 91 GLU A C 1
ATOM 666 O O . GLU A 1 91 ? 10.674 6.707 -13.913 1.00 92.06 91 GLU A O 1
ATOM 671 N N . PRO A 1 92 ? 10.821 8.505 -15.261 1.00 89.75 92 PRO A N 1
ATOM 672 C CA . PRO A 1 92 ? 9.395 8.504 -15.599 1.00 89.75 92 PRO A CA 1
ATOM 673 C C . PRO A 1 92 ? 8.962 7.134 -16.128 1.00 89.75 92 PRO A C 1
ATOM 675 O O . PRO A 1 92 ? 9.668 6.568 -16.960 1.00 89.75 92 PRO A O 1
ATOM 678 N N . GLY A 1 93 ? 7.841 6.601 -15.651 1.00 90.56 93 GLY A N 1
ATOM 679 C CA . GLY A 1 93 ? 7.372 5.226 -15.852 1.00 90.56 93 GLY A CA 1
ATOM 680 C C . GLY A 1 93 ? 7.660 4.281 -14.676 1.00 90.56 93 GLY A C 1
ATOM 681 O O . GLY A 1 93 ? 7.080 3.199 -14.618 1.00 90.56 93 GLY A O 1
ATOM 682 N N . ALA A 1 94 ? 8.511 4.668 -13.718 1.00 95.56 94 ALA A N 1
ATOM 683 C CA . ALA A 1 94 ? 8.718 3.915 -12.475 1.00 95.56 94 ALA A CA 1
ATOM 684 C C . ALA A 1 94 ? 7.508 3.996 -11.519 1.00 95.56 94 ALA A C 1
ATOM 686 O O . ALA A 1 94 ? 7.347 3.133 -10.654 1.00 95.56 94 ALA A O 1
ATOM 687 N N . GLU A 1 95 ? 6.654 5.013 -11.672 1.00 97.56 95 GLU A N 1
ATOM 688 C CA . GLU A 1 95 ? 5.449 5.223 -10.866 1.00 97.56 95 GLU A CA 1
ATOM 689 C C . GLU A 1 95 ? 4.483 4.031 -10.907 1.00 97.56 95 GLU A C 1
ATOM 691 O O . GLU A 1 95 ? 3.961 3.637 -9.865 1.00 97.56 95 GLU A O 1
ATOM 696 N N . GLU A 1 96 ? 4.302 3.406 -12.072 1.00 97.25 96 GLU A N 1
ATOM 697 C CA . GLU A 1 96 ? 3.409 2.257 -12.252 1.00 97.25 96 GLU A CA 1
ATOM 698 C C . GLU A 1 96 ? 3.921 1.023 -11.501 1.00 97.25 96 GLU A C 1
ATOM 700 O O . GLU A 1 96 ? 3.167 0.354 -10.796 1.00 97.25 96 GLU A O 1
ATOM 705 N N . ALA A 1 97 ? 5.221 0.742 -11.591 1.00 97.69 97 ALA A N 1
ATOM 706 C CA . ALA A 1 97 ? 5.818 -0.392 -10.895 1.00 97.69 97 ALA A CA 1
ATOM 707 C C . ALA A 1 97 ? 5.806 -0.194 -9.371 1.00 97.69 97 ALA A C 1
ATOM 709 O O . ALA A 1 97 ? 5.482 -1.114 -8.619 1.00 97.69 97 ALA A O 1
ATOM 710 N N . LEU A 1 98 ? 6.099 1.024 -8.900 1.00 97.75 98 LEU A N 1
ATOM 711 C CA . LEU A 1 98 ? 5.971 1.372 -7.483 1.00 97.75 98 LEU A CA 1
ATOM 712 C C . LEU A 1 98 ? 4.533 1.243 -6.984 1.00 97.75 98 LEU A C 1
ATOM 714 O O . LEU A 1 98 ? 4.328 0.750 -5.874 1.00 97.75 98 LEU A O 1
ATOM 718 N N . TRP A 1 99 ? 3.560 1.669 -7.790 1.00 98.44 99 TRP A N 1
ATOM 719 C CA . TRP A 1 99 ? 2.143 1.515 -7.489 1.00 98.44 99 TRP A CA 1
ATOM 720 C C . TRP A 1 99 ? 1.771 0.045 -7.297 1.00 98.44 99 TRP A C 1
ATOM 722 O O . TRP A 1 99 ? 1.248 -0.318 -6.242 1.00 98.44 99 TRP A O 1
ATOM 732 N N . TRP A 1 100 ? 2.084 -0.814 -8.271 1.00 98.19 100 TRP A N 1
ATOM 733 C CA . TRP A 1 100 ? 1.738 -2.233 -8.191 1.00 98.19 100 TRP A CA 1
ATOM 734 C C . TRP A 1 100 ? 2.418 -2.933 -7.023 1.00 98.19 100 TRP A C 1
ATOM 736 O O . TRP A 1 100 ? 1.748 -3.639 -6.272 1.00 98.19 100 TRP A O 1
ATOM 746 N N . LEU A 1 101 ? 3.708 -2.675 -6.794 1.00 98.25 101 LEU A N 1
ATOM 747 C CA . LEU A 1 101 ? 4.402 -3.217 -5.627 1.00 98.25 101 LEU A CA 1
ATOM 748 C C . LEU A 1 101 ? 3.753 -2.746 -4.329 1.00 98.25 101 LEU A C 1
ATOM 750 O O . LEU A 1 101 ? 3.541 -3.553 -3.430 1.00 98.25 101 LEU A O 1
ATOM 754 N N . ALA A 1 102 ? 3.399 -1.468 -4.213 1.00 98.31 102 ALA A N 1
ATOM 755 C CA . ALA A 1 102 ? 2.718 -0.972 -3.026 1.00 98.31 102 ALA A CA 1
ATOM 756 C C . ALA A 1 102 ? 1.377 -1.687 -2.784 1.00 98.31 102 ALA A C 1
ATOM 758 O O . ALA A 1 102 ? 1.105 -2.120 -1.663 1.00 98.31 102 ALA A O 1
ATOM 759 N N . VAL A 1 103 ? 0.568 -1.867 -3.833 1.00 98.06 103 VAL A N 1
ATOM 760 C CA . VAL A 1 103 ? -0.716 -2.580 -3.756 1.00 98.06 103 VAL A CA 1
ATOM 761 C C . VAL A 1 103 ? -0.517 -4.038 -3.336 1.00 98.06 103 VAL A C 1
ATOM 763 O O . VAL A 1 103 ? -1.201 -4.495 -2.422 1.00 98.06 103 VAL A O 1
ATOM 766 N N . LEU A 1 104 ? 0.438 -4.748 -3.942 1.00 97.88 104 LEU A N 1
ATOM 767 C CA . LEU A 1 104 ? 0.727 -6.155 -3.642 1.00 97.88 104 LEU A CA 1
ATOM 768 C C . LEU A 1 104 ? 1.140 -6.390 -2.181 1.00 97.88 104 LEU A C 1
ATOM 770 O O . LEU A 1 104 ? 0.733 -7.388 -1.584 1.00 97.88 104 LEU A O 1
ATOM 774 N N . HIS A 1 105 ? 1.892 -5.455 -1.595 1.00 98.19 105 HIS A N 1
ATOM 775 C CA . HIS A 1 105 ? 2.325 -5.528 -0.196 1.00 98.19 105 HIS A CA 1
ATOM 776 C C . HIS A 1 105 ? 1.215 -5.169 0.807 1.00 98.19 105 HIS A C 1
ATOM 778 O O . HIS A 1 105 ? 1.249 -5.630 1.949 1.00 98.19 105 HIS A O 1
ATOM 784 N N . ILE A 1 106 ? 0.238 -4.342 0.411 1.00 97.62 106 ILE A N 1
ATOM 785 C CA . ILE A 1 106 ? -0.880 -3.920 1.278 1.00 97.62 106 ILE A CA 1
ATOM 786 C C . ILE A 1 106 ? -2.052 -4.906 1.205 1.00 97.62 106 ILE A C 1
ATOM 788 O O . ILE A 1 106 ? -2.831 -5.003 2.159 1.00 97.62 106 ILE A O 1
ATOM 792 N N . LEU A 1 107 ? -2.193 -5.633 0.093 1.00 96.12 107 LEU A N 1
ATOM 793 C CA . LEU A 1 107 ? -3.315 -6.533 -0.139 1.00 96.12 107 LEU A CA 1
ATOM 794 C C . LEU A 1 107 ? -3.410 -7.589 0.984 1.00 96.12 107 LEU A C 1
ATOM 796 O O . LEU A 1 107 ? -2.434 -8.300 1.246 1.00 96.12 107 LEU A O 1
ATOM 800 N N . PRO A 1 108 ? -4.567 -7.707 1.665 1.00 93.38 108 PRO A N 1
ATOM 801 C CA . PRO A 1 108 ? -4.776 -8.782 2.623 1.00 93.38 108 PRO A CA 1
ATOM 802 C C . PRO A 1 108 ? -4.705 -10.131 1.909 1.00 93.38 108 PRO A C 1
ATOM 804 O O . PRO A 1 108 ? -5.117 -10.247 0.757 1.00 93.38 108 PRO A O 1
ATOM 807 N N . ASP A 1 109 ? -4.184 -11.139 2.604 1.00 93.44 109 ASP A N 1
ATOM 808 C CA . ASP A 1 109 ? -4.039 -12.514 2.106 1.00 93.44 109 ASP A CA 1
ATOM 809 C C . ASP A 1 109 ? -3.019 -12.693 0.960 1.00 93.44 109 ASP A C 1
ATOM 811 O O . ASP A 1 109 ? -2.877 -13.794 0.428 1.00 93.44 109 ASP A O 1
ATOM 815 N N . SER A 1 110 ? -2.267 -11.644 0.608 1.00 94.50 110 SER A N 1
ATOM 816 C CA . SER A 1 110 ? -1.112 -11.751 -0.288 1.00 94.50 110 SER A CA 1
ATOM 817 C C . SER A 1 110 ? 0.017 -12.546 0.385 1.00 94.50 110 SER A C 1
ATOM 819 O O . SER A 1 110 ? 0.319 -12.294 1.556 1.00 94.50 110 SER A O 1
ATOM 821 N N . PRO A 1 111 ? 0.686 -13.481 -0.315 1.00 96.5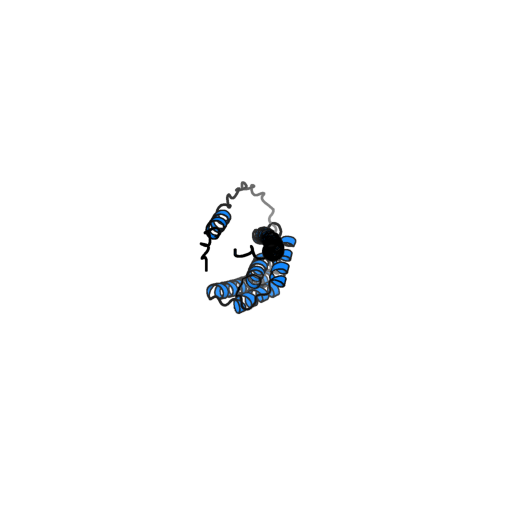6 111 PRO A N 1
ATOM 822 C CA . PRO A 1 111 ? 1.806 -14.231 0.260 1.00 96.56 111 PRO A CA 1
ATOM 823 C C . PRO A 1 111 ? 3.018 -13.339 0.583 1.00 96.56 111 PRO A C 1
ATOM 825 O O . PRO A 1 111 ? 3.801 -13.657 1.475 1.00 96.56 111 PRO A O 1
ATOM 828 N N . ILE A 1 112 ? 3.122 -12.186 -0.082 1.00 97.19 112 ILE A N 1
ATOM 829 C CA . ILE A 1 112 ? 4.169 -11.165 0.093 1.00 97.19 112 ILE A CA 1
ATOM 830 C C . ILE A 1 112 ? 3.666 -9.955 0.885 1.00 97.19 112 ILE A C 1
ATOM 832 O O . ILE A 1 112 ? 4.146 -8.836 0.717 1.00 97.19 112 ILE A O 1
ATOM 836 N N . GLN A 1 113 ? 2.646 -10.146 1.723 1.00 97.56 113 GLN A N 1
ATOM 837 C CA . GLN A 1 113 ? 2.085 -9.055 2.506 1.00 97.56 113 GLN A CA 1
ATOM 838 C C . GLN A 1 113 ? 3.141 -8.463 3.456 1.00 97.56 113 GLN A C 1
ATOM 840 O O . GLN A 1 113 ? 3.598 -9.114 4.396 1.00 97.56 113 GLN A O 1
ATOM 845 N N . ALA A 1 114 ? 3.460 -7.187 3.251 1.00 97.69 114 ALA A N 1
ATOM 846 C CA . ALA A 1 114 ? 4.309 -6.389 4.128 1.00 97.69 114 ALA A CA 1
ATOM 847 C C . ALA A 1 114 ? 3.744 -4.958 4.179 1.00 97.69 114 ALA A C 1
ATOM 849 O O . ALA A 1 114 ? 4.174 -4.087 3.418 1.00 97.69 114 ALA A O 1
ATOM 850 N N . PRO A 1 115 ? 2.741 -4.689 5.036 1.00 96.31 115 PRO A N 1
ATOM 851 C CA . PRO A 1 115 ? 1.972 -3.447 4.977 1.00 96.31 115 PRO A CA 1
ATOM 852 C C . PRO A 1 115 ? 2.843 -2.204 5.190 1.00 96.31 115 PRO A C 1
ATOM 854 O O . PRO A 1 115 ? 2.616 -1.191 4.531 1.00 96.31 115 PRO A O 1
ATOM 857 N N . ASP A 1 116 ? 3.869 -2.300 6.039 1.00 97.31 116 ASP A N 1
ATOM 858 C CA . ASP A 1 116 ? 4.817 -1.212 6.297 1.00 97.31 116 ASP A CA 1
ATOM 859 C C . ASP A 1 116 ? 5.637 -0.871 5.043 1.00 97.31 116 ASP A C 1
ATOM 861 O O . ASP A 1 116 ? 5.819 0.302 4.708 1.00 97.31 116 ASP A O 1
ATOM 865 N N . GLU A 1 117 ? 6.090 -1.887 4.302 1.00 97.56 117 GLU A N 1
ATOM 866 C CA . GLU A 1 117 ? 6.816 -1.692 3.044 1.00 97.56 117 GLU A CA 1
ATOM 867 C C . GLU A 1 117 ? 5.906 -1.118 1.961 1.00 97.56 117 GLU A C 1
ATOM 869 O O . GLU A 1 117 ? 6.287 -0.185 1.252 1.00 97.56 117 GLU A O 1
ATOM 874 N N . GLY A 1 118 ? 4.676 -1.625 1.861 1.00 97.81 118 GLY A N 1
ATOM 875 C CA . GLY A 1 118 ? 3.682 -1.096 0.938 1.00 97.81 118 GLY A CA 1
ATOM 876 C C . GLY A 1 118 ? 3.352 0.370 1.223 1.00 97.81 118 GLY A C 1
ATOM 877 O O . GLY A 1 118 ? 3.350 1.194 0.307 1.00 97.81 118 GLY A O 1
ATOM 878 N N . GLN A 1 119 ? 3.170 0.732 2.496 1.00 97.88 119 GLN A N 1
ATOM 879 C CA . GLN A 1 119 ? 2.952 2.118 2.911 1.00 97.88 119 GLN A CA 1
ATOM 880 C C . GLN A 1 119 ? 4.167 3.004 2.607 1.00 97.88 119 GLN A C 1
ATOM 882 O O . GLN A 1 119 ? 3.996 4.123 2.117 1.00 97.88 119 GLN A O 1
ATOM 887 N N . ALA A 1 120 ? 5.389 2.513 2.836 1.00 97.94 120 ALA A N 1
ATOM 888 C CA . ALA A 1 120 ? 6.609 3.235 2.484 1.00 97.94 120 ALA A CA 1
ATOM 889 C C . ALA A 1 120 ? 6.710 3.487 0.968 1.00 97.94 120 ALA A C 1
ATOM 891 O O . ALA A 1 120 ? 7.059 4.592 0.545 1.00 97.94 120 ALA A O 1
ATOM 892 N N . ARG A 1 121 ? 6.341 2.500 0.139 1.00 97.94 121 ARG A N 1
ATOM 893 C CA . ARG A 1 121 ? 6.299 2.643 -1.326 1.00 97.94 121 ARG A CA 1
ATOM 894 C C . ARG A 1 121 ? 5.222 3.636 -1.776 1.00 97.94 121 ARG A C 1
ATOM 896 O O . ARG A 1 121 ? 5.519 4.476 -2.624 1.00 97.94 121 ARG A O 1
ATOM 903 N N . LEU A 1 122 ? 4.025 3.625 -1.176 1.00 98.44 122 LEU A N 1
ATOM 904 C CA . LEU A 1 122 ? 3.002 4.654 -1.433 1.00 98.44 122 LEU A CA 1
ATOM 905 C C . LEU A 1 122 ? 3.503 6.057 -1.075 1.00 98.44 122 LEU A C 1
ATOM 907 O O . LEU A 1 122 ? 3.277 7.000 -1.831 1.00 98.44 122 LEU A O 1
ATOM 911 N N . ALA A 1 123 ? 4.187 6.208 0.062 1.00 98.19 123 ALA A N 1
ATOM 912 C CA . ALA A 1 123 ? 4.736 7.495 0.477 1.00 98.19 123 ALA A CA 1
ATOM 913 C C . ALA A 1 123 ? 5.787 7.995 -0.526 1.00 98.19 123 ALA A C 1
ATOM 915 O O . ALA A 1 123 ? 5.711 9.139 -0.976 1.00 98.19 123 ALA A O 1
ATOM 916 N N . ALA A 1 124 ? 6.697 7.114 -0.957 1.00 97.50 124 ALA A N 1
ATOM 917 C CA . ALA A 1 124 ? 7.685 7.430 -1.985 1.00 97.50 124 ALA A CA 1
ATOM 918 C C . ALA A 1 124 ? 7.030 7.819 -3.322 1.00 97.50 124 ALA A C 1
ATOM 920 O O . ALA A 1 124 ? 7.482 8.756 -3.980 1.00 97.50 124 ALA A O 1
ATOM 921 N N . LEU A 1 125 ? 5.953 7.137 -3.716 1.00 97.75 125 LEU A N 1
ATOM 922 C CA . LEU A 1 125 ? 5.192 7.441 -4.927 1.00 97.75 125 LEU A CA 1
ATOM 923 C C . LEU A 1 125 ? 4.533 8.829 -4.850 1.00 97.75 125 LEU A C 1
ATOM 925 O O . LEU A 1 125 ? 4.673 9.640 -5.765 1.00 97.75 125 LEU A O 1
ATOM 929 N N . ALA A 1 126 ? 3.873 9.124 -3.728 1.00 98.06 126 ALA A N 1
ATOM 930 C CA . ALA A 1 126 ? 3.219 10.402 -3.458 1.00 98.06 126 ALA A CA 1
ATOM 931 C C . ALA A 1 126 ? 4.192 11.594 -3.412 1.00 98.06 126 ALA A C 1
ATOM 933 O O . ALA A 1 126 ? 3.814 12.699 -3.813 1.00 98.06 126 ALA A O 1
ATOM 934 N N . GLU A 1 127 ? 5.409 11.374 -2.907 1.00 97.88 127 GLU A N 1
ATOM 935 C CA . GLU A 1 127 ? 6.462 12.386 -2.789 1.00 97.88 127 GLU A CA 1
ATOM 936 C C . GLU A 1 127 ? 7.180 12.630 -4.120 1.00 97.88 127 GLU A C 1
ATOM 938 O O . GLU A 1 127 ? 7.377 13.778 -4.518 1.00 97.88 127 GLU A O 1
ATOM 943 N N . ARG A 1 128 ? 7.574 11.560 -4.820 1.00 96.88 128 ARG A N 1
ATOM 944 C CA . ARG A 1 128 ? 8.432 11.655 -6.011 1.00 96.88 128 ARG A CA 1
ATOM 945 C C . ARG A 1 128 ? 7.658 11.920 -7.294 1.00 96.88 128 ARG A C 1
ATOM 947 O O . ARG A 1 128 ? 8.195 12.564 -8.191 1.00 96.88 128 ARG A O 1
ATOM 954 N N . PHE A 1 129 ? 6.412 11.457 -7.375 1.00 97.38 129 PHE A N 1
ATOM 955 C CA . PHE A 1 129 ? 5.581 11.562 -8.575 1.00 97.38 129 PHE A CA 1
ATOM 956 C C . PHE A 1 129 ? 4.247 12.263 -8.288 1.00 97.38 129 PHE A C 1
ATOM 958 O O . PHE A 1 129 ? 3.186 11.739 -8.636 1.00 97.38 129 PHE A O 1
ATOM 965 N N . PRO A 1 130 ? 4.248 13.459 -7.666 1.00 97.94 130 PRO A N 1
ATOM 966 C CA . PRO A 1 130 ? 3.034 14.041 -7.114 1.00 97.94 130 PRO A CA 1
ATOM 967 C C . PRO A 1 130 ? 1.984 14.407 -8.167 1.00 97.94 130 PRO A C 1
ATOM 969 O O . PRO A 1 130 ? 0.802 14.439 -7.837 1.00 97.94 130 PRO A O 1
ATOM 972 N N . GLU A 1 131 ? 2.396 14.670 -9.405 1.00 97.00 131 GLU A N 1
ATOM 973 C CA . GLU A 1 131 ? 1.502 15.075 -10.496 1.00 97.00 131 GLU A CA 1
ATOM 974 C C . GLU A 1 131 ? 0.911 13.880 -11.265 1.00 97.00 131 GLU A C 1
ATOM 976 O O . GLU A 1 131 ? -0.049 14.043 -12.018 1.00 97.00 131 GLU A O 1
ATOM 981 N N . THR A 1 132 ? 1.453 12.673 -11.068 1.00 96.81 132 THR A N 1
ATOM 982 C CA . THR A 1 132 ? 0.956 11.449 -11.720 1.00 96.81 132 THR A CA 1
ATOM 983 C C . THR A 1 132 ? -0.368 10.992 -11.109 1.00 96.81 132 THR A C 1
ATOM 985 O O . THR A 1 132 ? -0.718 11.372 -9.985 1.00 96.81 132 THR A O 1
ATOM 988 N N . MET A 1 133 ? -1.122 10.172 -11.845 1.00 97.31 133 MET A N 1
ATOM 989 C CA . MET A 1 133 ? -2.366 9.595 -11.330 1.00 97.31 133 MET A CA 1
ATOM 990 C C . MET A 1 133 ? -2.073 8.686 -10.130 1.00 97.31 133 MET A C 1
ATOM 992 O O . MET A 1 133 ? -2.737 8.781 -9.101 1.00 97.31 133 MET A O 1
ATOM 996 N N . GLU A 1 134 ? -1.024 7.878 -10.236 1.00 97.88 134 GLU A N 1
ATOM 997 C CA . GLU A 1 134 ? -0.533 6.946 -9.228 1.00 97.88 134 GLU A CA 1
ATOM 998 C C . GLU A 1 134 ? -0.128 7.694 -7.951 1.00 97.88 134 GLU A C 1
ATOM 1000 O O . GLU A 1 134 ? -0.552 7.331 -6.856 1.00 97.88 134 GLU A O 1
ATOM 1005 N N . GLY A 1 135 ? 0.613 8.801 -8.068 1.00 98.00 135 GLY A N 1
ATOM 1006 C CA . GLY A 1 135 ? 0.985 9.637 -6.922 1.00 98.00 135 GLY A CA 1
ATOM 1007 C C . GLY A 1 135 ? -0.216 10.289 -6.229 1.00 98.00 135 GLY A C 1
ATOM 1008 O O . GLY A 1 135 ? -0.269 10.353 -4.997 1.00 98.00 135 GLY A O 1
ATOM 1009 N N . GLN A 1 136 ? -1.217 10.735 -6.995 1.00 97.94 136 GLN A N 1
ATOM 1010 C CA . GLN A 1 136 ? -2.473 11.253 -6.440 1.00 97.94 136 GLN A CA 1
ATOM 1011 C C . GLN A 1 136 ? -3.271 10.158 -5.718 1.00 97.94 136 GLN A C 1
ATOM 1013 O O . GLN A 1 136 ? -3.750 10.381 -4.602 1.00 97.94 136 GLN A O 1
ATOM 1018 N N . GLN A 1 137 ? -3.374 8.970 -6.319 1.00 97.69 137 GLN A N 1
ATOM 1019 C CA . GLN A 1 137 ? -4.035 7.810 -5.722 1.00 97.69 137 GLN A CA 1
ATOM 1020 C C . GLN A 1 137 ? -3.312 7.340 -4.455 1.00 97.69 137 GLN A C 1
ATOM 1022 O O . GLN A 1 137 ? -3.968 7.071 -3.450 1.00 97.69 137 GLN A O 1
ATOM 1027 N N . ALA A 1 138 ? -1.978 7.324 -4.449 1.00 98.25 138 ALA A N 1
ATOM 1028 C CA . ALA A 1 138 ? -1.186 6.967 -3.277 1.00 98.25 138 ALA A CA 1
ATOM 1029 C C . ALA A 1 138 ? -1.449 7.909 -2.097 1.00 98.25 138 ALA A C 1
ATOM 1031 O O . ALA A 1 138 ? -1.678 7.439 -0.983 1.00 98.25 138 ALA A O 1
ATOM 1032 N N . ARG A 1 139 ? -1.515 9.230 -2.331 1.00 98.38 139 ARG A N 1
ATOM 1033 C CA . ARG A 1 139 ? -1.896 10.195 -1.281 1.00 98.38 139 ARG A CA 1
ATOM 1034 C C . ARG A 1 139 ? -3.278 9.913 -0.707 1.00 98.38 139 ARG A C 1
ATOM 1036 O O . ARG A 1 139 ? -3.450 9.962 0.510 1.00 98.38 139 ARG A O 1
ATOM 1043 N N . LEU A 1 140 ? -4.249 9.615 -1.571 1.00 98.12 140 LEU A N 1
ATOM 1044 C CA . LEU A 1 140 ? -5.599 9.275 -1.133 1.00 98.12 140 LEU A CA 1
ATOM 1045 C C . LEU A 1 140 ? -5.601 7.997 -0.286 1.00 98.12 140 LEU A C 1
ATOM 1047 O O . LEU A 1 140 ? -6.218 7.978 0.774 1.00 98.12 140 LEU A O 1
ATOM 1051 N N . ILE A 1 141 ? -4.889 6.950 -0.709 1.00 97.56 141 ILE A N 1
ATOM 1052 C CA . ILE A 1 141 ? -4.806 5.700 0.055 1.00 97.56 141 ILE A CA 1
ATOM 1053 C C . ILE A 1 141 ? -4.143 5.930 1.415 1.00 97.56 141 ILE A C 1
ATOM 1055 O O . ILE A 1 141 ? -4.677 5.465 2.418 1.00 97.56 141 ILE A O 1
ATOM 1059 N N . ILE A 1 142 ? -3.040 6.681 1.481 1.00 97.75 142 ILE A N 1
ATOM 1060 C CA . ILE A 1 142 ? -2.367 7.004 2.751 1.00 97.75 142 ILE A CA 1
ATOM 1061 C C . ILE A 1 142 ? -3.323 7.727 3.707 1.00 97.75 142 ILE A C 1
ATOM 1063 O O . ILE A 1 142 ? -3.388 7.385 4.892 1.00 97.75 142 ILE A O 1
ATOM 1067 N N . LEU A 1 143 ? -4.091 8.697 3.198 1.00 97.94 143 LEU A N 1
ATOM 1068 C CA . LEU A 1 143 ? -5.113 9.390 3.981 1.00 97.94 143 LEU A CA 1
ATOM 1069 C C . LEU A 1 143 ? -6.160 8.402 4.517 1.00 97.94 143 LEU A C 1
ATOM 1071 O O . LEU A 1 143 ? -6.400 8.364 5.720 1.00 97.94 143 LEU A O 1
ATOM 1075 N N . LEU A 1 144 ? -6.721 7.555 3.649 1.00 97.25 144 LEU A N 1
ATOM 1076 C CA . LEU A 1 144 ? -7.733 6.565 4.032 1.00 97.25 144 LEU A CA 1
ATOM 1077 C C . LEU A 1 144 ? -7.207 5.540 5.047 1.00 97.25 144 LEU A C 1
ATOM 1079 O O . LEU A 1 144 ? -7.931 5.161 5.964 1.00 97.25 144 LEU A O 1
ATOM 1083 N N . MET A 1 145 ? -5.955 5.095 4.909 1.00 96.19 145 MET A N 1
ATOM 1084 C CA . MET A 1 145 ? -5.309 4.199 5.873 1.00 96.19 145 MET A CA 1
ATOM 1085 C C . MET A 1 145 ? -5.173 4.868 7.242 1.00 96.19 145 MET A C 1
ATOM 1087 O O . MET A 1 145 ? -5.476 4.240 8.255 1.00 96.19 145 MET A O 1
ATOM 1091 N N . THR A 1 146 ? -4.785 6.146 7.265 1.00 96.88 146 THR A N 1
ATOM 1092 C CA . THR A 1 146 ? -4.651 6.933 8.499 1.00 96.88 146 THR A CA 1
ATOM 1093 C C . THR A 1 146 ? -6.006 7.105 9.187 1.00 96.88 146 THR A C 1
ATOM 1095 O O . THR A 1 146 ? -6.145 6.774 10.364 1.00 96.88 146 THR A O 1
ATOM 1098 N N . GLU A 1 147 ? -7.033 7.527 8.443 1.00 97.75 147 GLU A N 1
ATOM 1099 C CA . GLU A 1 147 ? -8.400 7.680 8.960 1.00 97.75 147 GLU A CA 1
ATOM 1100 C C . GLU A 1 147 ? -8.975 6.353 9.479 1.00 97.75 147 GLU A C 1
ATOM 1102 O O . GLU A 1 147 ? -9.630 6.306 10.525 1.00 97.75 147 GLU A O 1
ATOM 1107 N N . LEU A 1 148 ? -8.714 5.246 8.775 1.00 95.88 148 LEU A N 1
ATOM 1108 C CA . LEU A 1 148 ? -9.134 3.914 9.205 1.00 95.88 148 LEU A CA 1
ATOM 1109 C C . LEU A 1 148 ? -8.465 3.515 10.524 1.00 95.88 148 LEU A C 1
ATOM 1111 O O . LEU A 1 148 ? -9.117 2.934 11.394 1.00 95.88 148 LEU A O 1
ATOM 1115 N N . GLU A 1 149 ? -7.177 3.803 10.679 1.00 95.88 149 GLU A N 1
ATOM 1116 C CA . GLU A 1 149 ? -6.435 3.479 11.892 1.00 95.88 149 GLU A CA 1
ATOM 1117 C C . GLU A 1 149 ? -6.911 4.314 13.089 1.00 95.88 149 GLU A C 1
ATOM 1119 O O . GLU A 1 149 ? -7.148 3.770 14.170 1.00 95.88 149 GLU A O 1
ATOM 1124 N N . GLU A 1 150 ? -7.154 5.611 12.886 1.00 97.50 150 GLU A N 1
ATOM 1125 C CA . GLU A 1 150 ? -7.771 6.490 13.886 1.00 97.50 150 GLU A CA 1
ATOM 1126 C C . GLU A 1 150 ? -9.167 6.002 14.290 1.00 97.50 150 GLU A C 1
ATOM 1128 O O . GLU A 1 150 ? -9.478 5.905 15.481 1.00 97.50 150 GLU A O 1
ATOM 1133 N N . SER A 1 151 ? -9.994 5.617 13.313 1.00 97.19 151 SER A N 1
ATOM 1134 C CA . SER A 1 151 ? -11.328 5.066 13.560 1.00 97.19 151 SER A CA 1
ATOM 1135 C C . SER A 1 151 ? -11.273 3.761 14.363 1.00 97.19 151 SER A C 1
ATOM 1137 O O . SER A 1 151 ? -12.058 3.577 15.298 1.00 97.19 151 SER A O 1
ATOM 1139 N N . ARG A 1 152 ? -10.316 2.872 14.059 1.00 97.25 152 ARG A N 1
ATOM 1140 C CA . ARG A 1 152 ? -10.100 1.625 14.811 1.00 97.25 152 ARG A CA 1
ATOM 1141 C C . ARG A 1 152 ? -9.702 1.896 16.258 1.00 97.25 152 ARG A C 1
ATOM 1143 O O . ARG A 1 152 ? -10.283 1.276 17.147 1.00 97.25 152 ARG A O 1
ATOM 1150 N N . ARG A 1 153 ? -8.775 2.828 16.500 1.00 98.00 153 ARG A N 1
ATOM 1151 C CA . ARG A 1 153 ? -8.379 3.231 17.862 1.00 98.00 153 ARG A CA 1
ATOM 1152 C C . ARG A 1 153 ? -9.573 3.797 18.633 1.00 98.00 153 ARG A C 1
ATOM 1154 O O . ARG A 1 153 ? -9.867 3.338 19.729 1.00 98.00 153 ARG A O 1
ATOM 1161 N N . ALA A 1 154 ? -10.348 4.694 18.019 1.00 97.50 154 ALA A N 1
ATOM 1162 C CA . ALA A 1 154 ? -11.550 5.245 18.646 1.00 97.50 154 ALA A CA 1
ATOM 1163 C C . ALA A 1 154 ? -12.603 4.167 18.976 1.00 97.50 154 ALA A C 1
ATOM 1165 O O . ALA A 1 154 ? -13.262 4.240 20.014 1.00 97.50 154 ALA A O 1
ATOM 1166 N N . ALA A 1 155 ? -12.768 3.158 18.115 1.00 97.25 155 ALA A N 1
ATOM 1167 C CA . ALA A 1 155 ? -13.675 2.040 18.364 1.00 97.25 155 ALA A CA 1
ATOM 1168 C C . ALA A 1 155 ? -13.190 1.135 19.512 1.00 97.25 155 ALA A C 1
ATOM 1170 O O . ALA A 1 155 ? -14.010 0.684 20.314 1.00 97.25 155 ALA A O 1
ATOM 1171 N N . GLN A 1 156 ? -11.878 0.895 19.613 1.00 97.94 156 GLN A N 1
ATOM 1172 C CA . GLN A 1 156 ? -11.269 0.161 20.727 1.00 97.94 156 GLN A CA 1
ATOM 1173 C C . GLN A 1 156 ? -11.487 0.900 22.054 1.00 97.94 156 GLN A C 1
ATOM 1175 O O . GLN A 1 156 ? -12.042 0.312 22.981 1.00 97.94 156 GLN A O 1
ATOM 1180 N N . ASP A 1 157 ? -11.207 2.205 22.103 1.00 98.19 157 ASP A N 1
ATOM 1181 C CA . ASP A 1 157 ? -11.450 3.040 23.288 1.00 98.19 157 ASP A CA 1
ATOM 1182 C C . ASP A 1 157 ? -12.922 2.999 23.732 1.00 98.19 157 ASP A C 1
ATOM 1184 O O . ASP A 1 157 ? -13.245 2.959 24.923 1.00 98.19 157 ASP A O 1
ATOM 1188 N N . GLN A 1 158 ? -13.854 3.027 22.7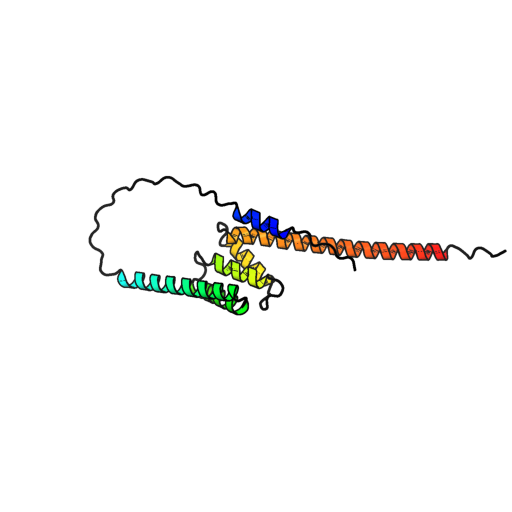74 1.00 97.88 158 GLN A N 1
ATOM 1189 C CA . GLN A 1 158 ? -15.284 2.923 23.067 1.00 97.88 158 GLN A CA 1
ATOM 1190 C C . GLN A 1 158 ? -15.658 1.546 23.621 1.00 97.88 158 GLN A C 1
ATOM 1192 O O . GLN A 1 158 ? -16.462 1.473 24.553 1.00 97.88 158 GLN A O 1
ATOM 1197 N N . ALA A 1 159 ? -15.088 0.468 23.077 1.00 98.06 159 ALA A N 1
ATOM 1198 C CA . ALA A 1 159 ? -15.318 -0.885 23.573 1.00 98.06 159 ALA A CA 1
ATOM 1199 C C . ALA A 1 159 ? -14.823 -1.039 25.020 1.00 98.06 159 ALA A C 1
ATOM 1201 O O . ALA A 1 159 ? -15.572 -1.525 25.868 1.00 98.06 159 ALA A O 1
ATOM 1202 N N . GLU A 1 160 ? -13.629 -0.531 25.329 1.00 98.56 160 GLU A N 1
ATOM 1203 C CA . GLU A 1 160 ? -13.067 -0.546 26.685 1.00 98.56 160 GLU A CA 1
ATOM 1204 C C . GLU A 1 160 ? -13.947 0.219 27.684 1.00 98.56 160 GLU A C 1
ATOM 1206 O O . GLU A 1 160 ? -14.275 -0.296 28.756 1.00 98.56 160 GLU A O 1
ATOM 1211 N N . ARG A 1 161 ? -14.428 1.414 27.308 1.00 98.19 161 ARG A N 1
ATOM 1212 C CA . ARG A 1 161 ? -15.357 2.198 28.144 1.00 98.19 161 ARG A CA 1
ATOM 1213 C C . ARG A 1 161 ? -16.674 1.469 28.394 1.00 98.19 161 ARG A C 1
ATOM 1215 O O . ARG A 1 161 ? -17.219 1.542 29.494 1.00 98.19 161 ARG A O 1
ATOM 1222 N N . LEU A 1 162 ? -17.214 0.780 27.388 1.00 98.31 162 LEU A N 1
ATOM 1223 C CA . LEU A 1 162 ? -18.441 -0.003 27.547 1.00 98.31 162 LEU A CA 1
ATOM 1224 C C . LEU A 1 162 ? -18.238 -1.185 28.499 1.00 98.31 162 LEU A C 1
ATOM 1226 O O . LEU A 1 162 ? -19.122 -1.462 29.311 1.00 98.31 162 LEU A O 1
ATOM 1230 N N . GLU A 1 163 ? -17.086 -1.853 28.439 1.00 98.56 163 GLU A N 1
ATOM 1231 C CA . GLU A 1 163 ? -16.745 -2.915 29.387 1.00 98.56 163 GLU A CA 1
ATOM 1232 C C . GLU A 1 163 ? -16.612 -2.391 30.820 1.00 98.56 163 GLU A C 1
ATOM 1234 O O . GLU A 1 163 ? -17.124 -3.014 31.752 1.00 98.56 163 GLU A O 1
ATOM 1239 N N . GLU A 1 164 ? -15.973 -1.236 31.011 1.00 98.44 164 GLU A N 1
ATOM 1240 C CA . GLU A 1 164 ? -15.861 -0.591 32.322 1.00 98.44 164 GLU A CA 1
ATOM 1241 C C . GLU A 1 164 ? -17.241 -0.210 32.884 1.00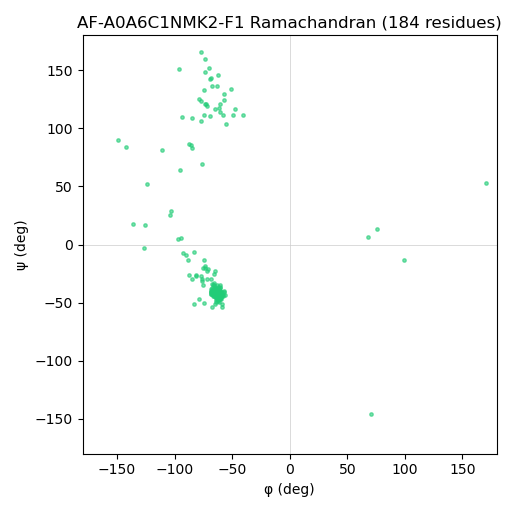 98.44 164 GLU A C 1
ATOM 1243 O O . GLU A 1 164 ? -17.576 -0.539 34.027 1.00 98.44 164 GLU A O 1
ATOM 1248 N N . LEU A 1 165 ? -18.098 0.406 32.063 1.00 98.25 165 LEU A N 1
ATOM 1249 C CA . LEU A 1 165 ? -19.474 0.732 32.444 1.00 98.25 165 LEU A CA 1
ATOM 1250 C C . LEU A 1 165 ? -20.290 -0.524 32.782 1.00 98.25 165 LEU A C 1
ATOM 1252 O O . LEU A 1 165 ? -21.057 -0.523 33.744 1.00 98.25 165 LEU A O 1
ATOM 1256 N N . ALA A 1 166 ? -20.107 -1.619 32.044 1.00 98.19 166 ALA A N 1
ATOM 1257 C CA . ALA A 1 166 ? -20.775 -2.882 32.346 1.00 98.19 166 ALA A CA 1
ATOM 1258 C C . ALA A 1 166 ? -20.319 -3.465 33.696 1.00 98.19 166 ALA A C 1
ATOM 1260 O O . ALA A 1 166 ? -21.158 -3.911 34.483 1.00 98.19 166 ALA A O 1
ATOM 1261 N N . ARG A 1 167 ? -19.012 -3.420 33.998 1.00 98.50 167 ARG A N 1
ATOM 1262 C CA . ARG A 1 167 ? -18.467 -3.870 35.293 1.00 98.50 167 ARG A CA 1
ATOM 1263 C C . ARG A 1 167 ? -19.018 -3.040 36.449 1.00 98.50 167 ARG A C 1
ATOM 1265 O O . ARG A 1 167 ? -19.518 -3.610 37.416 1.00 98.50 167 ARG A O 1
ATOM 1272 N N . THR A 1 168 ? -19.005 -1.713 36.326 1.00 98.31 168 THR A N 1
ATOM 1273 C CA . THR A 1 168 ? -19.528 -0.819 37.375 1.00 98.31 168 THR A CA 1
ATOM 1274 C C . THR A 1 168 ? -21.030 -1.013 37.604 1.00 98.31 168 THR A C 1
ATOM 1276 O O . THR A 1 168 ? -21.481 -1.031 38.750 1.00 98.31 168 THR A O 1
ATOM 1279 N N . MET A 1 169 ? -21.821 -1.238 36.549 1.00 98.19 169 MET A N 1
ATOM 1280 C CA . MET A 1 169 ? -23.243 -1.568 36.698 1.00 98.19 169 MET A CA 1
ATOM 1281 C C . MET A 1 169 ? -23.470 -2.886 37.447 1.00 98.19 169 MET A C 1
ATOM 1283 O O . MET A 1 169 ? -24.365 -2.956 38.293 1.00 98.19 169 MET A O 1
ATOM 1287 N N . GLU A 1 170 ? -22.671 -3.919 37.177 1.00 98.19 170 GLU A N 1
ATOM 1288 C CA . GLU A 1 170 ? -22.784 -5.201 37.881 1.00 98.19 170 GLU A CA 1
ATOM 1289 C C . GLU A 1 170 ? -22.377 -5.079 39.360 1.00 98.19 170 GLU A C 1
ATOM 1291 O O . GLU A 1 170 ? -23.033 -5.640 40.241 1.00 98.19 170 GLU A O 1
ATOM 1296 N N . GLU A 1 171 ? -21.358 -4.276 39.668 1.00 97.94 171 GLU A N 1
ATOM 1297 C CA . GLU A 1 171 ? -20.982 -3.957 41.050 1.00 97.94 171 GLU A CA 1
ATOM 1298 C C . GLU A 1 171 ? -22.109 -3.238 41.800 1.00 97.94 171 GLU A C 1
ATOM 1300 O O . GLU A 1 171 ? -22.470 -3.637 42.913 1.00 97.94 171 GLU A O 1
ATOM 1305 N N . LEU A 1 172 ? -22.723 -2.223 41.181 1.00 97.00 172 LEU A N 1
ATOM 1306 C CA . LEU A 1 172 ? -23.868 -1.515 41.757 1.00 97.00 172 LEU A CA 1
ATOM 1307 C C . LEU A 1 172 ? -25.055 -2.454 41.983 1.00 97.00 172 LEU A C 1
ATOM 1309 O O . LEU A 1 172 ? -25.672 -2.424 43.050 1.00 97.00 172 LEU A O 1
ATOM 1313 N N . ARG A 1 173 ? -25.339 -3.337 41.020 1.00 96.44 173 ARG A N 1
ATOM 1314 C CA . ARG A 1 173 ? -26.380 -4.363 41.145 1.00 96.44 173 ARG A CA 1
ATOM 1315 C C . ARG A 1 173 ? -26.109 -5.299 42.321 1.00 96.44 173 ARG A C 1
ATOM 1317 O O . ARG A 1 173 ? -27.023 -5.613 43.084 1.00 96.44 173 ARG A O 1
ATOM 1324 N N . ARG A 1 174 ? -24.859 -5.728 42.502 1.00 95.81 174 ARG A N 1
ATOM 1325 C CA . ARG A 1 174 ? -24.451 -6.577 43.628 1.00 95.81 174 ARG A CA 1
ATOM 1326 C C . ARG A 1 174 ? -24.621 -5.865 44.971 1.00 95.81 174 ARG A C 1
ATOM 1328 O O . ARG A 1 174 ? -25.063 -6.489 45.936 1.00 95.81 174 ARG A O 1
ATOM 1335 N N . ILE A 1 175 ? -24.302 -4.571 45.043 1.00 95.31 175 ILE A N 1
ATOM 1336 C CA . ILE A 1 175 ? -24.521 -3.752 46.246 1.00 95.31 175 ILE A CA 1
ATOM 1337 C C . ILE A 1 175 ? -26.017 -3.646 46.562 1.00 95.31 175 ILE A C 1
ATOM 1339 O O . ILE A 1 175 ? -26.400 -3.837 47.717 1.00 95.31 175 ILE A O 1
ATOM 1343 N N . ASP A 1 176 ? -26.855 -3.378 45.558 1.00 95.12 176 ASP A N 1
ATOM 1344 C CA . ASP A 1 176 ? -28.307 -3.259 45.733 1.00 95.12 176 ASP A CA 1
ATOM 1345 C C . ASP A 1 176 ? -28.933 -4.571 46.238 1.00 95.12 176 ASP A C 1
ATOM 1347 O O . ASP A 1 176 ? -29.676 -4.577 47.222 1.00 95.12 176 ASP A O 1
ATOM 1351 N N . LEU A 1 177 ? -28.532 -5.709 45.660 1.00 92.31 177 LEU A N 1
ATOM 1352 C CA . LEU A 1 177 ? -28.968 -7.037 46.106 1.00 92.31 177 LEU A CA 1
ATOM 1353 C C . LEU A 1 177 ? -28.572 -7.338 47.559 1.00 92.31 177 LEU A C 1
ATOM 1355 O O . LEU A 1 177 ? -29.385 -7.867 48.315 1.00 92.31 177 LEU A O 1
ATOM 1359 N N . ASN A 1 178 ? -27.359 -6.964 47.977 1.00 90.06 178 ASN A N 1
ATOM 1360 C CA . ASN A 1 178 ? -26.894 -7.162 49.354 1.00 90.06 178 ASN A CA 1
ATOM 1361 C C . ASN A 1 178 ? -27.575 -6.220 50.365 1.00 90.06 178 ASN A C 1
ATOM 1363 O O . ASN A 1 178 ? -27.617 -6.526 51.557 1.00 90.06 178 ASN A O 1
ATOM 1367 N N . ARG A 1 179 ? -28.109 -5.076 49.914 1.00 84.94 179 ARG A N 1
ATOM 1368 C CA . ARG A 1 179 ? -28.813 -4.095 50.759 1.00 84.94 179 ARG A CA 1
ATOM 1369 C C . ARG A 1 179 ? -30.281 -4.418 51.012 1.00 84.94 179 ARG A C 1
ATOM 1371 O O . ARG A 1 179 ? -30.894 -3.720 51.815 1.00 84.94 179 ARG A O 1
ATOM 1378 N N . ARG A 1 180 ? -30.853 -5.448 50.382 1.00 79.50 180 ARG A N 1
ATOM 1379 C CA . ARG A 1 180 ? -32.168 -5.997 50.747 1.00 79.50 180 ARG A CA 1
ATOM 1380 C C . ARG A 1 180 ? -31.963 -7.065 51.839 1.00 79.50 180 ARG A C 1
ATOM 1382 O O . ARG A 1 180 ? -31.822 -8.239 51.494 1.00 79.50 180 ARG A O 1
ATOM 1389 N N . PRO A 1 181 ? -31.919 -6.725 53.149 1.00 61.56 181 PRO A N 1
ATOM 1390 C CA . PRO A 1 181 ? -31.975 -7.746 54.189 1.00 61.56 181 PRO A CA 1
ATOM 1391 C C . PRO A 1 181 ? -33.262 -8.527 53.961 1.00 61.56 181 PRO A C 1
ATOM 1393 O O . PRO A 1 181 ? -34.308 -7.913 53.738 1.00 61.56 181 PRO A O 1
ATOM 1396 N N . GLY A 1 182 ? -33.156 -9.859 53.925 1.00 60.84 182 GLY A N 1
ATOM 1397 C CA . GL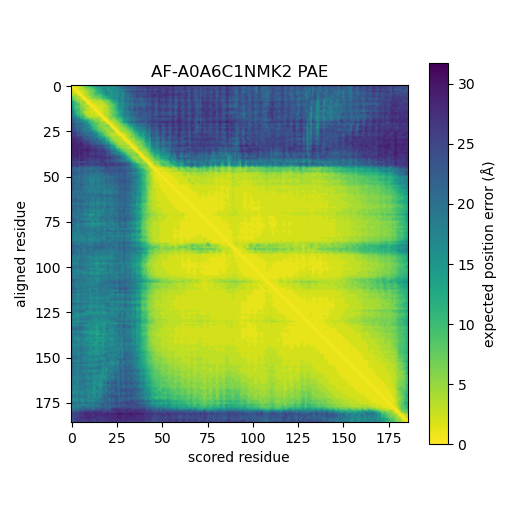Y A 1 182 ? -34.264 -10.756 53.617 1.00 60.84 182 GLY A CA 1
ATOM 1398 C C . GLY A 1 182 ? -35.531 -10.259 54.292 1.00 60.84 182 GLY A C 1
ATOM 1399 O O . GLY A 1 182 ? -35.597 -10.235 55.520 1.00 60.84 182 GLY A O 1
ATOM 1400 N N . GLY A 1 183 ? -36.483 -9.788 53.478 1.00 56.72 183 GLY A N 1
ATOM 1401 C CA . GLY A 1 183 ? -37.797 -9.396 53.952 1.00 56.72 183 GLY A CA 1
ATOM 1402 C C . GLY A 1 183 ? -38.292 -10.538 54.815 1.00 56.72 183 GLY A C 1
ATOM 1403 O O . GLY A 1 183 ? -38.451 -11.653 54.312 1.00 56.72 183 GLY A O 1
ATOM 1404 N N . GLY A 1 184 ? -38.391 -10.265 56.117 1.00 56.75 184 GLY A N 1
ATOM 1405 C CA . GLY A 1 184 ? -38.816 -11.228 57.110 1.00 56.75 184 GLY A CA 1
ATOM 1406 C C . GLY A 1 184 ? -40.071 -11.896 56.588 1.00 56.75 184 GLY A C 1
ATOM 1407 O O . GLY A 1 184 ? -41.070 -11.228 56.323 1.00 56.75 184 GLY A O 1
ATOM 1408 N N . ARG A 1 185 ? -39.977 -13.205 56.355 1.00 54.69 185 ARG A N 1
ATOM 1409 C CA . ARG A 1 185 ? -41.165 -14.026 56.173 1.00 54.69 185 ARG A CA 1
ATOM 1410 C C . ARG A 1 185 ? -41.964 -13.912 57.480 1.00 54.69 185 ARG A C 1
ATOM 1412 O O . ARG A 1 185 ? -41.368 -14.203 58.519 1.00 54.69 185 ARG A O 1
ATOM 1419 N N . PRO A 1 186 ? -43.220 -13.434 57.449 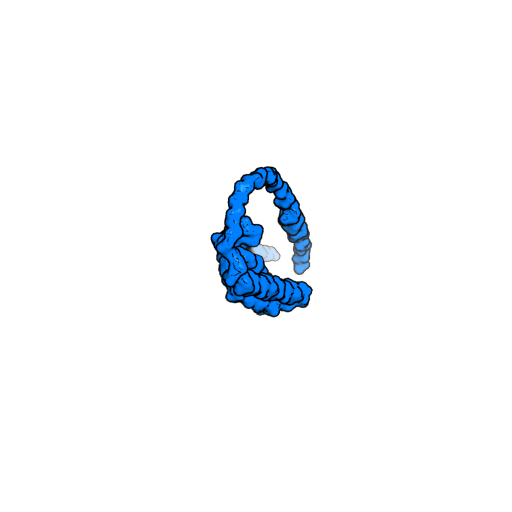1.00 61.97 186 PRO A N 1
ATOM 1420 C CA . PRO A 1 186 ? -44.121 -13.564 58.587 1.00 61.97 186 PRO A CA 1
ATOM 1421 C C . PRO A 1 186 ? -44.430 -15.037 58.875 1.00 61.97 186 PRO A C 1
ATOM 1423 O O . PRO A 1 186 ? -44.352 -15.859 57.927 1.00 61.97 186 PRO A O 1
#

Foldseek 3Di:
DDDDPDDPPPVVVVVVVPPPPPDDDDDDDDDDDDDDDPDDDDPPPPVVVVVVVLVVVLVVLVVQLVVCVVVVVLVSNLVSLVVSCVSPPPDPVNLVSLLSNLCLQCDPPRPNPDNVVSLVSLVVSLVSVVPDPSNVVSVVVNVVVVVVVVVVVVVVVVVVVVVVVVVVVVVVVVVVVVPPPPPDDD